Protein AF-A0A7N2N3T7-F1 (afdb_monomer)

Mean predicted aligned error: 12.3 Å

Sequence (178 aa):
MRVAGERYVRFSTQNQIYDDYWMPVHPFGSALLGLSEEETRDVELAHLLLAAAEKVGYQQYERASKLLLRCEWISSARANPAQRVVFHFAEALQERIDKELGRAPMKEFKPYEEIFLGKCTNPSLVRAYEKLPCSQIAVFTGIEAILENVALEPKVLLLDNGIRCGAHWTVLMKALVE

Foldseek 3Di:
DVLLVVLVVVLVVVVVPDPDDDDPQDSCNVSCPPPDPVVVLLSVLVVLLVVLVVCLVVVVLVVSLVSLVVLCVSADCPDDPSSVVSNVSSVVSNVVNCVVVVNDDPPPCPDCCVQVVQPPPPVVVVVCCVPPVVNVVVLVVVLVVVCVVPLPPPDDDDDDPPCRNCPSCVVSVVVSVD

Radius of gyration: 23.73 Å; Cα contacts (8 Å, |Δi|>4): 93; chains: 1; bounding box: 53×29×72 Å

Nearest PDB structures (foldseek):
  5b3h-assembly1_A  TM=8.083E-01  e=1.005E-02  Arabidopsis thaliana
  5b3h-assembly2_D  TM=7.724E-01  e=1.580E-02  Arabidopsis thaliana
  6kpb-assembly1_C-2  TM=6.915E-01  e=1.838E-02  Arabidopsis thaliana

Structure (mmCIF, N/CA/C/O backbone):
data_AF-A0A7N2N3T7-F1
#
_entry.id   AF-A0A7N2N3T7-F1
#
loop_
_atom_site.group_PDB
_atom_site.id
_atom_site.type_symbol
_atom_site.label_atom_id
_atom_site.label_alt_id
_atom_site.label_comp_id
_atom_site.label_asym_id
_atom_site.label_entity_id
_atom_site.label_seq_id
_atom_site.pdbx_PDB_ins_code
_atom_site.Cartn_x
_atom_site.Cartn_y
_atom_site.Cartn_z
_atom_site.occupancy
_atom_site.B_iso_or_equiv
_atom_site.auth_seq_id
_atom_site.auth_comp_id
_atom_site.auth_asym_id
_atom_site.auth_atom_id
_atom_site.pdbx_PDB_model_num
ATOM 1 N N . MET A 1 1 ? -10.277 -2.313 -13.804 1.00 45.56 1 MET A N 1
ATOM 2 C CA . MET A 1 1 ? -9.230 -3.312 -13.476 1.00 45.56 1 MET A CA 1
ATOM 3 C C . MET A 1 1 ? -9.281 -4.574 -14.338 1.00 45.56 1 MET A C 1
ATOM 5 O O . MET A 1 1 ? -8.232 -4.932 -14.848 1.00 45.56 1 MET A O 1
ATOM 9 N N . ARG A 1 2 ? -10.441 -5.211 -14.586 1.00 41.91 2 ARG A N 1
ATOM 10 C CA . ARG A 1 2 ? -10.519 -6.414 -15.454 1.00 41.91 2 ARG A CA 1
ATOM 11 C C . ARG A 1 2 ? -9.938 -6.204 -16.862 1.00 41.91 2 ARG A C 1
ATOM 13 O O . ARG A 1 2 ? -9.102 -6.979 -17.295 1.00 41.91 2 ARG A O 1
ATOM 20 N N . VAL A 1 3 ? -10.300 -5.097 -17.515 1.00 49.06 3 VAL A N 1
ATOM 21 C CA . VAL A 1 3 ? -9.815 -4.741 -18.864 1.00 49.06 3 VAL A CA 1
ATOM 22 C C . VAL A 1 3 ? -8.304 -4.474 -18.890 1.00 49.06 3 VAL A C 1
ATOM 24 O O . VAL A 1 3 ? -7.624 -4.885 -19.824 1.00 49.06 3 VAL A O 1
ATOM 27 N N . ALA A 1 4 ? -7.764 -3.835 -17.849 1.00 50.31 4 ALA A N 1
ATOM 28 C CA . ALA A 1 4 ? -6.324 -3.609 -17.718 1.00 50.31 4 ALA A CA 1
ATOM 29 C C . ALA A 1 4 ? -5.561 -4.932 -17.501 1.00 50.31 4 ALA A C 1
ATOM 31 O O . ALA A 1 4 ? -4.517 -5.142 -18.110 1.00 50.31 4 ALA A O 1
ATOM 32 N N . GLY A 1 5 ? -6.121 -5.852 -16.704 1.00 50.53 5 GLY A N 1
ATOM 33 C CA . GLY A 1 5 ? -5.562 -7.189 -16.482 1.00 50.53 5 GLY A CA 1
ATOM 34 C C . GLY A 1 5 ? -5.600 -8.087 -17.725 1.00 50.53 5 GLY A C 1
ATOM 35 O O . GLY A 1 5 ? -4.596 -8.706 -18.059 1.00 50.53 5 GLY A O 1
ATOM 36 N N . GLU A 1 6 ? -6.716 -8.114 -18.461 1.00 54.81 6 GLU A N 1
ATOM 37 C CA . GLU A 1 6 ? -6.844 -8.875 -19.718 1.00 54.81 6 GLU A CA 1
ATOM 38 C C . GLU A 1 6 ? -5.873 -8.365 -20.800 1.00 54.81 6 GLU A C 1
ATOM 40 O O . GLU A 1 6 ? -5.288 -9.153 -21.546 1.00 54.81 6 GLU A O 1
ATOM 45 N N . ARG A 1 7 ? -5.649 -7.045 -20.866 1.00 58.16 7 ARG A N 1
ATOM 46 C CA . ARG A 1 7 ? -4.716 -6.428 -21.824 1.00 58.16 7 ARG A CA 1
ATOM 47 C C . ARG A 1 7 ? -3.250 -6.677 -21.463 1.00 58.16 7 ARG A C 1
ATOM 49 O O . ARG A 1 7 ? -2.451 -6.898 -22.368 1.00 58.16 7 ARG A O 1
ATOM 56 N N . TYR A 1 8 ? -2.916 -6.735 -20.174 1.00 60.66 8 TYR A N 1
ATOM 57 C CA . TYR A 1 8 ? -1.576 -7.095 -19.702 1.00 60.66 8 TYR A CA 1
ATOM 58 C C . TYR A 1 8 ? -1.171 -8.525 -20.108 1.00 60.66 8 TYR A C 1
ATOM 60 O O . TYR A 1 8 ? -0.084 -8.731 -20.643 1.00 60.66 8 TYR A O 1
ATOM 68 N N . VAL A 1 9 ? -2.071 -9.504 -19.947 1.00 54.44 9 VAL A N 1
ATOM 69 C CA . VAL A 1 9 ? -1.824 -10.911 -20.335 1.00 54.44 9 VAL A CA 1
ATOM 70 C C . VAL A 1 9 ? -1.617 -11.067 -21.847 1.00 54.44 9 VAL A C 1
ATOM 72 O O . VAL A 1 9 ? -0.799 -11.873 -22.292 1.00 54.44 9 VAL A O 1
ATOM 75 N N . ARG A 1 10 ? -2.331 -10.277 -22.658 1.00 54.06 10 ARG A N 1
ATOM 76 C CA . ARG A 1 10 ? -2.164 -10.265 -24.120 1.00 54.06 10 ARG A CA 1
ATOM 77 C C . ARG A 1 10 ? -0.854 -9.598 -24.556 1.00 54.06 10 ARG A C 1
ATOM 79 O O . ARG A 1 10 ? -0.275 -9.980 -25.566 1.00 54.06 10 ARG A O 1
ATOM 86 N N . PHE A 1 11 ? -0.385 -8.609 -23.800 1.00 52.03 11 PHE A N 1
ATOM 87 C CA . PHE A 1 11 ? 0.866 -7.904 -24.071 1.00 52.03 11 PHE A CA 1
ATOM 88 C C . PHE A 1 11 ? 2.099 -8.769 -23.765 1.00 52.03 11 PHE A C 1
ATOM 90 O O . PHE A 1 11 ? 3.012 -8.852 -24.586 1.00 52.03 11 PHE A O 1
ATOM 97 N N . SER A 1 12 ? 2.105 -9.475 -22.629 1.00 52.22 12 SER A N 1
ATOM 98 C CA . SER A 1 12 ? 3.221 -10.352 -22.243 1.00 52.22 12 SER A CA 1
ATOM 99 C C . SER A 1 12 ? 3.436 -11.516 -23.217 1.00 52.22 12 SER A C 1
ATOM 101 O O . SER A 1 12 ? 4.573 -11.900 -23.476 1.00 52.22 12 SER A O 1
ATOM 103 N N . THR A 1 13 ? 2.359 -12.033 -23.813 1.00 50.03 13 THR A N 1
ATOM 104 C CA . THR A 1 13 ? 2.414 -13.096 -24.829 1.00 50.03 13 THR A CA 1
ATOM 105 C C . THR A 1 13 ? 2.878 -12.597 -26.202 1.00 50.03 13 THR A C 1
ATOM 107 O O . THR A 1 13 ? 3.558 -13.333 -26.913 1.00 50.03 13 THR A O 1
ATOM 110 N N . GLN A 1 14 ? 2.585 -11.346 -26.575 1.00 48.84 14 GLN A N 1
ATOM 111 C CA . GLN A 1 14 ? 2.998 -10.773 -27.865 1.00 48.84 14 GLN A CA 1
ATOM 112 C C . GLN A 1 14 ? 4.501 -10.432 -27.905 1.00 48.84 14 GLN A C 1
ATOM 114 O O . GLN A 1 14 ? 5.149 -10.626 -28.935 1.00 48.84 14 GLN A O 1
ATOM 119 N N . ASN A 1 15 ? 5.074 -9.986 -26.780 1.00 49.88 15 ASN A N 1
ATOM 120 C CA . ASN A 1 15 ? 6.500 -9.642 -26.664 1.00 49.88 15 ASN A CA 1
ATOM 121 C C . ASN A 1 15 ? 7.443 -10.858 -26.752 1.00 49.88 15 ASN A C 1
ATOM 123 O O . ASN A 1 15 ? 8.645 -10.686 -26.921 1.00 49.88 15 ASN A O 1
ATOM 127 N N . GLN A 1 16 ? 6.915 -12.081 -26.642 1.00 46.75 16 GLN A N 1
ATOM 128 C CA . GLN A 1 16 ? 7.680 -13.321 -26.819 1.00 46.75 16 GLN A CA 1
ATOM 129 C C . GLN A 1 16 ? 7.792 -13.762 -28.291 1.00 46.75 16 GLN A C 1
ATOM 131 O O . GLN A 1 16 ? 8.570 -14.663 -28.586 1.00 46.75 16 GLN A O 1
ATOM 136 N N . ILE A 1 17 ? 7.014 -13.162 -29.204 1.00 45.69 17 ILE A N 1
ATOM 137 C CA . ILE A 1 17 ? 6.851 -13.642 -30.590 1.00 45.69 17 ILE A CA 1
ATOM 138 C C . ILE A 1 17 ? 7.567 -12.743 -31.617 1.00 45.69 17 ILE A C 1
ATOM 140 O O . ILE A 1 17 ? 7.887 -13.206 -32.709 1.00 45.69 17 ILE A O 1
ATOM 144 N N . TYR A 1 18 ? 7.866 -11.485 -31.286 1.00 45.94 18 TYR A N 1
ATOM 145 C CA . TYR A 1 18 ? 8.459 -10.520 -32.221 1.00 45.94 18 TYR A CA 1
ATOM 146 C C . TYR A 1 18 ? 9.836 -10.041 -31.748 1.00 45.94 18 TYR A C 1
ATOM 148 O O . TYR A 1 18 ? 9.949 -8.983 -31.137 1.00 45.94 18 TYR A O 1
ATOM 156 N N . ASP A 1 19 ? 10.877 -10.816 -32.060 1.00 42.91 19 ASP A N 1
ATOM 157 C CA . ASP A 1 19 ? 12.280 -10.374 -31.951 1.00 42.91 19 ASP A CA 1
ATOM 158 C C . ASP A 1 19 ? 12.823 -9.793 -33.272 1.00 42.91 19 ASP A C 1
ATOM 160 O O . ASP A 1 19 ? 13.969 -9.372 -33.343 1.00 42.91 19 ASP A O 1
ATOM 164 N N . ASP A 1 20 ? 12.031 -9.740 -34.350 1.00 43.03 20 ASP A N 1
ATOM 165 C CA . ASP A 1 20 ? 12.551 -9.247 -35.630 1.00 43.03 20 ASP A CA 1
ATOM 166 C C . ASP A 1 20 ? 11.422 -8.790 -36.567 1.00 43.03 20 ASP A C 1
ATOM 168 O O . ASP A 1 20 ? 10.852 -9.604 -37.285 1.00 43.03 20 ASP A O 1
ATOM 172 N N . TYR A 1 21 ? 11.019 -7.510 -36.516 1.00 37.75 21 TYR A N 1
ATOM 173 C CA . TYR A 1 21 ? 10.595 -6.729 -37.696 1.00 37.75 21 TYR A CA 1
ATOM 174 C C . TYR A 1 21 ? 10.188 -5.291 -37.333 1.00 37.75 21 TYR A C 1
ATOM 176 O O . TYR A 1 21 ? 9.352 -5.043 -36.464 1.00 37.75 21 TYR A O 1
ATOM 184 N N . TRP A 1 22 ? 10.742 -4.333 -38.075 1.00 44.62 22 TRP A N 1
ATOM 185 C CA . TRP A 1 22 ? 10.435 -2.907 -38.009 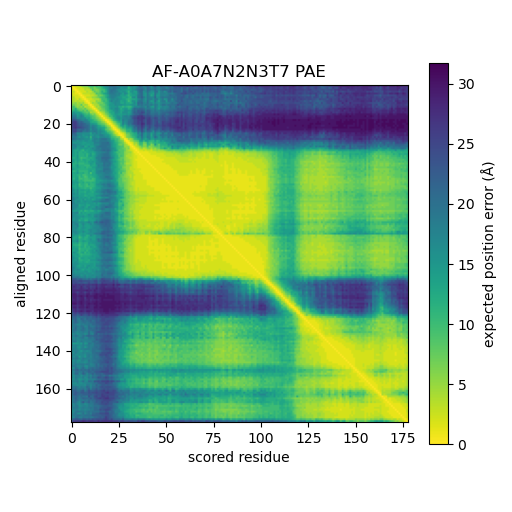1.00 44.62 22 TRP A CA 1
ATOM 186 C C . TRP A 1 22 ? 9.036 -2.604 -38.568 1.00 44.62 22 TRP A C 1
ATOM 188 O O . TRP A 1 22 ? 8.831 -2.591 -39.780 1.00 44.62 22 TRP A O 1
ATOM 198 N N . MET A 1 23 ? 8.081 -2.286 -37.694 1.00 36.53 23 MET A N 1
ATOM 199 C CA . MET A 1 23 ? 6.821 -1.624 -38.053 1.00 36.53 23 MET A CA 1
ATOM 200 C C . MET A 1 23 ? 6.691 -0.355 -37.195 1.00 36.53 23 MET A C 1
ATOM 202 O O . MET A 1 23 ? 6.980 -0.423 -36.001 1.00 36.53 23 MET A O 1
ATOM 206 N N . PRO A 1 24 ? 6.250 0.803 -37.731 1.00 39.97 24 PRO A N 1
ATOM 207 C CA . PRO A 1 24 ? 6.171 2.064 -36.983 1.00 39.97 24 PRO A CA 1
ATOM 208 C C . PRO A 1 24 ? 4.972 2.100 -36.016 1.00 39.97 24 PRO A C 1
ATOM 210 O O . PRO A 1 24 ? 4.430 3.160 -35.710 1.00 39.97 24 PRO A O 1
ATOM 213 N N . VAL A 1 25 ? 4.518 0.938 -35.549 1.00 45.75 25 VAL A N 1
ATOM 214 C CA . VAL A 1 25 ? 3.421 0.824 -34.595 1.00 45.75 25 VAL A CA 1
ATOM 215 C C . VAL A 1 25 ? 4.046 0.893 -33.213 1.00 45.75 25 VAL A C 1
ATOM 217 O O . VAL A 1 25 ? 4.888 0.064 -32.874 1.00 45.75 25 VAL A O 1
ATOM 220 N N . HIS A 1 26 ? 3.666 1.906 -32.429 1.00 49.78 26 HIS A N 1
ATOM 221 C CA . HIS A 1 26 ? 4.082 2.020 -31.032 1.00 49.78 26 HIS A CA 1
ATOM 222 C C . HIS A 1 26 ? 3.887 0.649 -30.353 1.00 49.78 26 HIS A C 1
ATOM 224 O O . HIS A 1 26 ? 2.837 0.042 -30.594 1.00 49.78 26 HIS A O 1
ATOM 230 N N . PRO A 1 27 ? 4.825 0.153 -29.520 1.00 53.41 27 PRO A N 1
ATOM 231 C CA . PRO A 1 27 ? 4.779 -1.205 -28.951 1.00 53.41 27 PRO A CA 1
ATOM 232 C C . PRO A 1 27 ? 3.456 -1.564 -28.247 1.00 53.41 27 PRO A C 1
ATOM 234 O O . PRO A 1 27 ? 3.172 -2.726 -27.984 1.00 53.41 27 PRO A O 1
ATOM 237 N N . PHE A 1 28 ? 2.628 -0.559 -27.957 1.00 52.56 28 PHE A N 1
ATOM 238 C CA . PHE A 1 28 ? 1.383 -0.634 -27.207 1.00 52.56 28 PHE A CA 1
ATOM 239 C C . PHE A 1 28 ? 0.121 -0.322 -28.045 1.00 52.56 28 PHE A C 1
ATOM 241 O O . PHE A 1 28 ? -0.992 -0.354 -27.522 1.00 52.56 28 PHE A O 1
ATOM 248 N N . GLY A 1 29 ? 0.255 -0.024 -29.345 1.00 53.44 29 GLY A N 1
ATOM 249 C CA . GLY A 1 29 ? -0.794 0.602 -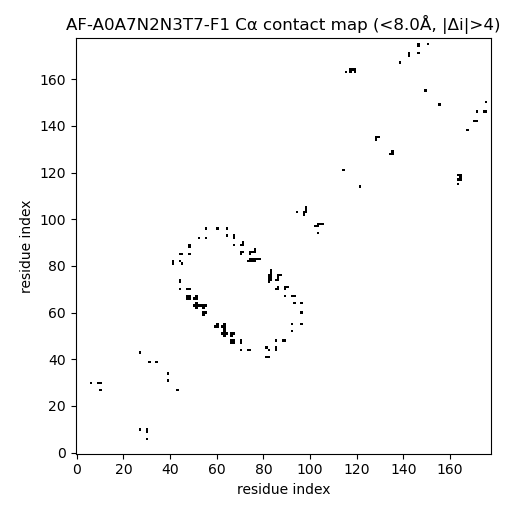30.165 1.00 53.44 29 GLY A CA 1
ATOM 250 C C . GLY A 1 29 ? -2.119 -0.167 -30.272 1.00 53.44 29 GLY A C 1
ATOM 251 O O . GLY A 1 29 ? -3.173 0.452 -30.377 1.00 53.44 29 GLY A O 1
ATOM 252 N N . SER A 1 30 ? -2.107 -1.501 -30.191 1.00 59.94 30 SER A N 1
ATOM 253 C CA . SER A 1 30 ? -3.331 -2.322 -30.232 1.00 59.94 30 SER A CA 1
ATOM 254 C C . SER A 1 30 ? -3.963 -2.548 -28.852 1.00 59.94 30 SER A C 1
ATOM 256 O O . SER A 1 30 ? -5.180 -2.708 -28.748 1.00 59.94 30 SER A O 1
ATOM 258 N N . ALA A 1 31 ? -3.161 -2.531 -27.782 1.00 60.47 31 ALA A N 1
ATOM 259 C CA . ALA A 1 31 ? -3.611 -2.744 -26.406 1.00 60.47 31 ALA A CA 1
ATOM 260 C C . ALA A 1 31 ? -4.237 -1.488 -25.784 1.00 60.47 31 ALA A C 1
ATOM 262 O O . ALA A 1 31 ? -4.962 -1.591 -24.798 1.00 60.47 31 ALA A O 1
ATOM 263 N N . LEU A 1 32 ? -3.992 -0.310 -26.357 1.00 65.06 32 LEU A N 1
ATOM 264 C CA . LEU A 1 32 ? -4.469 0.976 -25.838 1.00 65.06 32 LEU A CA 1
ATOM 265 C C . LEU A 1 32 ? -5.718 1.500 -26.563 1.00 65.06 32 LEU A C 1
ATOM 267 O O . LEU A 1 32 ? -6.274 2.524 -26.179 1.00 65.06 32 LEU A O 1
ATOM 271 N N . LEU A 1 33 ? -6.227 0.770 -27.563 1.00 68.88 33 LEU A N 1
ATOM 272 C CA . LEU A 1 33 ? -7.440 1.151 -28.290 1.00 68.88 33 LEU A CA 1
ATOM 273 C C . LEU A 1 33 ? -8.636 1.313 -27.332 1.00 68.88 33 LEU A C 1
ATOM 275 O O . LEU A 1 33 ? -8.935 0.426 -26.522 1.00 68.88 33 LEU A O 1
ATOM 279 N N . GLY A 1 34 ? -9.318 2.457 -27.434 1.00 76.00 34 GLY A N 1
ATOM 280 C CA . GLY A 1 34 ? -10.482 2.817 -26.617 1.00 76.00 34 GLY A CA 1
ATOM 281 C C . GLY A 1 34 ? -10.163 3.497 -25.282 1.00 76.00 34 GLY A C 1
ATOM 282 O O . GLY A 1 34 ? -11.095 3.778 -24.536 1.00 76.00 34 GLY A O 1
ATOM 283 N N . LEU A 1 35 ? -8.888 3.752 -24.981 1.00 82.00 35 LEU A N 1
ATOM 284 C CA . LEU A 1 35 ? -8.487 4.613 -23.871 1.00 82.00 35 LEU A CA 1
ATOM 285 C C . LEU A 1 35 ? -8.436 6.074 -24.326 1.00 82.00 35 LEU A C 1
ATOM 287 O O . LEU A 1 35 ? -8.133 6.368 -25.484 1.00 82.00 35 LEU A O 1
ATOM 291 N N . SER A 1 36 ? -8.695 6.991 -23.399 1.00 88.94 36 SER A N 1
ATOM 292 C CA . SER A 1 36 ? -8.342 8.398 -23.571 1.00 88.94 36 SER A CA 1
ATOM 293 C C . SER A 1 36 ? -6.820 8.578 -23.655 1.00 88.94 36 SER A C 1
ATOM 295 O O . SER A 1 36 ? -6.036 7.690 -23.308 1.00 88.94 36 SER A O 1
ATOM 297 N N . GLU A 1 37 ? -6.378 9.750 -24.108 1.00 85.94 37 GLU A N 1
ATOM 298 C CA . GLU A 1 37 ? -4.952 10.091 -24.155 1.00 85.94 37 GLU A CA 1
ATOM 299 C C . GLU A 1 37 ? -4.316 10.104 -22.753 1.00 85.94 37 GLU A C 1
ATOM 301 O O . GLU A 1 37 ? -3.171 9.692 -22.575 1.00 85.94 37 GLU A O 1
ATOM 306 N N . GLU A 1 38 ? -5.054 10.547 -21.732 1.00 87.56 38 GLU A N 1
ATOM 307 C CA . GLU A 1 38 ? -4.595 10.490 -20.342 1.00 87.56 38 GLU A CA 1
ATOM 308 C C . GLU A 1 38 ? -4.439 9.045 -19.861 1.00 87.56 38 GLU A C 1
ATOM 310 O O . GLU A 1 38 ? -3.360 8.672 -19.412 1.00 87.56 38 GLU A O 1
ATOM 315 N N . GLU A 1 39 ? -5.459 8.206 -20.047 1.00 85.81 39 GLU A N 1
ATOM 316 C CA . GLU A 1 39 ? -5.397 6.792 -19.657 1.00 85.81 39 GLU A CA 1
ATOM 317 C C . GLU A 1 39 ? -4.301 6.031 -20.412 1.00 85.81 39 GLU A C 1
ATOM 319 O O . GLU A 1 39 ? -3.646 5.157 -19.851 1.00 85.81 39 GLU A O 1
ATOM 324 N N . THR A 1 40 ? -4.072 6.374 -21.680 1.00 85.44 40 THR A N 1
ATOM 325 C CA . THR A 1 40 ? -2.971 5.831 -22.481 1.00 85.44 40 THR A CA 1
ATOM 326 C C . THR A 1 40 ? -1.623 6.157 -21.839 1.00 85.44 40 THR A C 1
ATOM 328 O O . THR A 1 40 ? -0.831 5.245 -21.593 1.00 85.44 40 THR A O 1
ATOM 331 N N . ARG A 1 41 ? -1.383 7.428 -21.491 1.00 87.38 41 ARG A N 1
ATOM 332 C CA . ARG A 1 41 ? -0.148 7.861 -20.816 1.00 87.38 41 ARG A CA 1
ATOM 333 C C . ARG A 1 41 ? 0.023 7.203 -19.448 1.00 87.38 41 ARG A C 1
ATOM 335 O O . ARG A 1 41 ? 1.130 6.790 -19.106 1.00 87.38 41 ARG A O 1
ATOM 342 N N . ASP A 1 42 ? -1.057 7.060 -18.686 1.00 88.94 42 ASP A N 1
ATOM 343 C CA . ASP A 1 42 ? -1.039 6.393 -17.383 1.00 88.94 42 ASP A CA 1
ATOM 344 C C . ASP A 1 42 ? -0.670 4.906 -17.510 1.00 88.94 42 ASP A C 1
ATOM 346 O O . ASP A 1 42 ? 0.133 4.386 -16.730 1.00 88.94 42 ASP A O 1
ATOM 350 N N . VAL A 1 43 ? -1.213 4.216 -18.518 1.00 87.56 43 VAL A N 1
ATOM 351 C CA . VAL A 1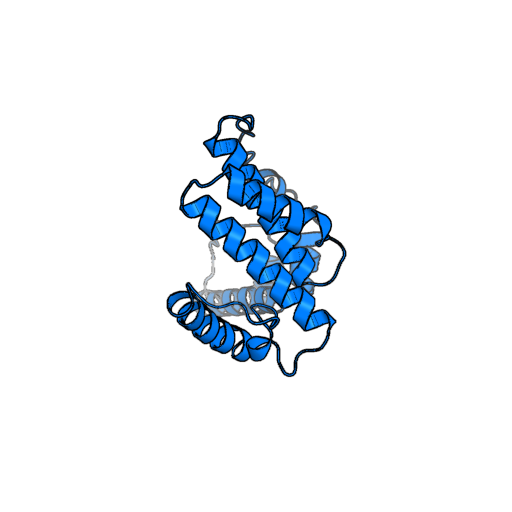 43 ? -0.881 2.814 -18.796 1.00 87.56 43 VAL A CA 1
ATOM 352 C C . VAL A 1 43 ? 0.572 2.674 -19.248 1.00 87.56 43 VAL A C 1
ATOM 354 O O . VAL A 1 43 ? 1.265 1.773 -18.777 1.00 87.56 43 VAL A O 1
ATOM 357 N N . GLU A 1 44 ? 1.064 3.543 -20.128 1.00 87.69 44 GLU A N 1
ATOM 358 C CA . GLU A 1 44 ? 2.469 3.540 -20.560 1.00 87.69 44 GLU A CA 1
ATOM 359 C C . GLU A 1 44 ? 3.428 3.769 -19.387 1.00 87.69 44 GLU A C 1
ATOM 361 O O . GLU A 1 44 ? 4.437 3.072 -19.255 1.00 87.69 44 GLU A O 1
ATOM 366 N N . LEU A 1 45 ? 3.084 4.692 -18.488 1.00 90.88 45 LEU A N 1
ATOM 367 C CA . LEU A 1 45 ? 3.857 4.971 -17.285 1.00 90.88 45 LEU A CA 1
ATOM 368 C C . LEU A 1 45 ? 3.887 3.768 -16.324 1.00 90.88 45 LEU A C 1
ATOM 370 O O . LEU A 1 45 ? 4.942 3.441 -15.776 1.00 90.88 45 LEU A O 1
ATOM 374 N N . ALA A 1 46 ? 2.767 3.058 -16.161 1.00 92.19 46 ALA A N 1
ATOM 375 C CA . ALA A 1 46 ? 2.716 1.827 -15.372 1.00 92.19 46 ALA A CA 1
ATOM 376 C C . ALA A 1 46 ? 3.579 0.703 -15.979 1.00 92.19 46 ALA A C 1
ATOM 378 O O . ALA A 1 46 ? 4.274 -0.005 -15.247 1.00 92.19 46 ALA A O 1
ATOM 379 N N . HIS A 1 47 ? 3.592 0.559 -17.309 1.00 88.25 47 HIS A N 1
ATOM 380 C CA . HIS A 1 47 ? 4.467 -0.402 -17.991 1.00 88.25 47 HIS A CA 1
ATOM 381 C C . HIS A 1 47 ? 5.946 -0.052 -17.825 1.00 88.25 47 HIS A C 1
ATOM 383 O O . HIS A 1 47 ? 6.769 -0.948 -17.635 1.00 88.25 47 HIS A O 1
ATOM 389 N N . LEU A 1 48 ? 6.293 1.236 -17.865 1.00 92.69 48 LEU A N 1
ATOM 390 C CA . LEU A 1 48 ? 7.661 1.692 -17.642 1.00 92.69 48 LEU A CA 1
ATOM 391 C C . LEU A 1 48 ? 8.157 1.316 -16.236 1.00 92.69 48 LEU A C 1
ATOM 393 O O . LEU A 1 48 ? 9.261 0.783 -16.101 1.00 92.69 48 LEU A O 1
ATOM 397 N N . LEU A 1 49 ? 7.324 1.530 -15.211 1.00 97.19 49 LEU A N 1
ATOM 398 C CA . LEU A 1 49 ? 7.620 1.118 -13.837 1.00 97.19 49 LEU A CA 1
ATOM 399 C C . LEU A 1 49 ? 7.786 -0.403 -13.727 1.00 97.19 49 LEU A C 1
ATOM 401 O O . LEU A 1 49 ? 8.726 -0.876 -13.089 1.00 97.19 49 LEU A O 1
ATOM 405 N N . LEU A 1 50 ? 6.892 -1.172 -14.349 1.00 96.38 50 LEU A N 1
ATOM 406 C CA . LEU A 1 50 ? 6.970 -2.630 -14.336 1.00 96.38 50 LEU A CA 1
ATOM 407 C C . LEU A 1 50 ? 8.268 -3.129 -14.983 1.00 96.38 50 LEU A C 1
ATOM 409 O O . LEU A 1 50 ? 8.968 -3.946 -14.389 1.00 96.38 50 LEU A O 1
ATOM 413 N N . ALA A 1 51 ? 8.626 -2.601 -16.155 1.00 93.88 51 ALA A N 1
ATOM 414 C CA . ALA A 1 51 ? 9.878 -2.942 -16.818 1.00 93.88 51 ALA A CA 1
ATOM 415 C C . ALA A 1 51 ? 11.083 -2.605 -15.927 1.00 93.88 51 ALA A C 1
ATOM 417 O O . ALA A 1 51 ? 12.026 -3.390 -15.840 1.00 93.88 51 ALA A O 1
ATOM 418 N N . ALA A 1 52 ? 11.054 -1.472 -15.216 1.00 97.31 52 ALA A N 1
ATOM 419 C CA . ALA A 1 52 ? 12.088 -1.140 -14.241 1.00 97.31 52 ALA A CA 1
ATOM 420 C C . ALA A 1 52 ? 12.160 -2.183 -13.113 1.00 97.31 52 ALA A C 1
ATOM 422 O O . ALA A 1 52 ? 13.248 -2.674 -12.807 1.00 97.31 52 ALA A O 1
ATOM 423 N N . ALA A 1 53 ? 11.016 -2.576 -12.543 1.00 98.00 53 ALA A N 1
ATOM 424 C CA . ALA A 1 53 ? 10.933 -3.583 -11.487 1.00 98.00 53 ALA A CA 1
ATOM 425 C C . ALA A 1 53 ? 11.467 -4.956 -11.934 1.00 98.00 53 ALA A C 1
ATOM 427 O O . ALA A 1 53 ? 12.203 -5.598 -11.184 1.00 98.00 53 ALA A O 1
ATOM 428 N N . GLU A 1 54 ? 11.176 -5.385 -13.165 1.00 97.19 54 GLU A N 1
ATOM 429 C CA . GLU A 1 54 ? 11.747 -6.605 -13.753 1.00 97.19 54 GLU A CA 1
ATOM 430 C C . GLU A 1 54 ? 13.277 -6.525 -13.826 1.00 97.19 54 GLU A C 1
ATOM 432 O O . GLU A 1 54 ? 13.974 -7.461 -13.434 1.00 97.19 54 GLU A O 1
ATOM 437 N N . LYS A 1 55 ? 13.832 -5.386 -14.266 1.00 98.00 55 LYS A N 1
ATOM 438 C CA . LYS A 1 55 ? 15.290 -5.181 -14.308 1.00 98.00 55 LYS A CA 1
ATOM 439 C C . LYS A 1 55 ? 15.915 -5.190 -12.916 1.00 98.00 55 LYS A C 1
ATOM 441 O O . LYS A 1 55 ? 16.993 -5.761 -12.772 1.00 98.00 55 LYS A O 1
ATOM 446 N N . VAL A 1 56 ? 15.246 -4.635 -11.900 1.00 97.31 56 VAL A N 1
ATOM 447 C CA . VAL A 1 56 ? 15.670 -4.773 -10.494 1.00 97.31 56 VAL A CA 1
ATOM 448 C C . VAL A 1 56 ? 15.680 -6.245 -10.077 1.00 97.31 56 VAL A C 1
ATOM 450 O O . VAL A 1 56 ? 16.661 -6.700 -9.496 1.00 97.31 56 VAL A O 1
ATOM 453 N N . GLY A 1 57 ? 14.632 -7.007 -10.411 1.00 96.00 57 GLY A N 1
ATOM 454 C CA . GLY A 1 57 ? 14.540 -8.441 -10.114 1.00 96.00 57 GLY A CA 1
ATOM 455 C C . GLY A 1 57 ? 15.668 -9.267 -10.740 1.00 96.00 57 GLY A C 1
ATOM 456 O O . GLY A 1 57 ? 16.195 -10.173 -10.100 1.00 96.00 57 GLY A O 1
ATOM 457 N N . TYR A 1 58 ? 16.098 -8.904 -11.949 1.00 97.50 58 TYR A N 1
ATOM 458 C CA . TYR A 1 58 ? 17.242 -9.514 -12.636 1.00 97.50 58 TYR A CA 1
ATOM 459 C C . TYR A 1 58 ? 18.601 -8.886 -12.290 1.00 97.50 58 TYR A C 1
ATOM 461 O O . TYR A 1 58 ? 19.582 -9.163 -12.977 1.00 97.50 58 TYR A O 1
ATOM 469 N N . GLN A 1 59 ? 18.672 -8.015 -11.278 1.00 96.94 59 GLN A N 1
ATOM 470 C CA . GLN A 1 59 ? 19.889 -7.297 -10.871 1.00 96.94 59 GLN A CA 1
ATOM 471 C C . GLN A 1 59 ? 20.543 -6.468 -11.998 1.00 96.94 59 GLN A C 1
ATOM 473 O O . GLN A 1 59 ? 21.720 -6.114 -11.944 1.00 96.94 59 GLN A O 1
ATOM 478 N N . GLN A 1 60 ? 19.780 -6.099 -13.031 1.00 97.50 60 GLN A N 1
ATOM 479 C CA . GLN A 1 60 ? 20.220 -5.224 -14.122 1.00 97.50 60 GLN A CA 1
ATOM 480 C C . GLN A 1 60 ? 20.103 -3.753 -13.692 1.00 97.50 60 GLN A C 1
ATOM 482 O O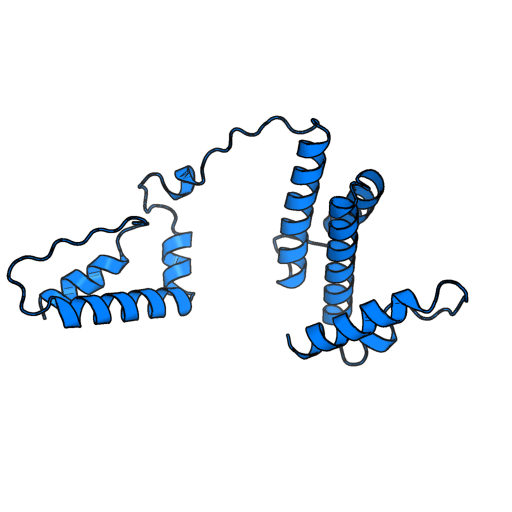 . GLN A 1 60 ? 19.376 -2.970 -14.306 1.00 97.50 60 GLN A O 1
ATOM 487 N N . TYR A 1 61 ? 20.800 -3.378 -12.617 1.00 96.75 61 TYR A N 1
ATOM 488 C CA . TYR A 1 61 ? 20.588 -2.116 -11.901 1.00 96.75 61 TYR A CA 1
ATOM 489 C C . TYR A 1 61 ? 20.817 -0.864 -12.748 1.00 96.75 61 TYR A C 1
ATOM 491 O O . TYR A 1 61 ? 20.029 0.070 -12.672 1.00 96.75 61 TYR A O 1
ATOM 499 N N . GLU A 1 62 ? 21.821 -0.854 -13.625 1.00 96.00 62 GLU A N 1
ATOM 500 C CA . GLU A 1 62 ? 22.052 0.290 -14.517 1.00 96.00 62 GLU A CA 1
ATOM 501 C C . GLU A 1 62 ? 20.861 0.525 -15.464 1.00 96.00 62 GLU A C 1
ATOM 503 O O . GLU A 1 62 ? 20.430 1.658 -15.684 1.00 96.00 62 GLU A O 1
ATOM 508 N N . ARG A 1 63 ? 20.288 -0.558 -16.008 1.00 96.19 63 ARG A N 1
ATOM 509 C CA . ARG A 1 63 ? 19.100 -0.490 -16.869 1.00 96.19 63 ARG A CA 1
ATOM 510 C C . ARG A 1 63 ? 17.863 -0.094 -16.072 1.00 96.19 63 ARG A C 1
ATOM 512 O O . ARG A 1 63 ? 17.080 0.717 -16.557 1.00 96.19 63 ARG A O 1
ATOM 519 N N . ALA A 1 64 ? 17.709 -0.638 -14.866 1.00 97.56 64 ALA A N 1
ATOM 520 C CA . ALA A 1 64 ? 16.623 -0.283 -13.965 1.00 97.56 64 ALA A CA 1
ATOM 521 C C . ALA A 1 64 ? 16.648 1.215 -13.633 1.00 97.56 64 ALA A C 1
ATOM 523 O O . ALA A 1 64 ? 15.662 1.896 -13.888 1.00 97.56 64 ALA A O 1
ATOM 524 N N . SER A 1 65 ? 17.783 1.757 -13.180 1.00 96.44 65 SER A N 1
ATOM 525 C CA . SER A 1 65 ? 17.909 3.177 -12.828 1.00 96.44 65 SER A CA 1
ATOM 526 C C . SER A 1 65 ? 17.611 4.114 -14.002 1.00 96.44 65 SER A C 1
ATOM 528 O O . SER A 1 65 ? 16.972 5.142 -13.804 1.00 96.44 65 SER A O 1
ATOM 530 N N . LYS A 1 66 ? 17.976 3.756 -15.243 1.00 97.00 66 LYS A N 1
ATOM 531 C CA . LYS A 1 66 ? 17.596 4.544 -16.436 1.00 97.00 66 LYS A CA 1
ATOM 532 C C . LYS A 1 66 ? 16.077 4.594 -16.647 1.00 97.00 66 LYS A C 1
ATOM 534 O O . LYS A 1 66 ? 15.542 5.639 -17.012 1.00 97.00 66 LYS A O 1
ATOM 539 N N . LEU A 1 67 ? 15.380 3.479 -16.425 1.00 95.69 67 LEU A N 1
ATOM 540 C CA . LEU A 1 67 ? 13.918 3.414 -16.529 1.00 95.69 67 LEU A CA 1
ATOM 541 C C . LEU A 1 67 ? 13.233 4.152 -15.368 1.00 95.69 67 LEU A C 1
ATOM 543 O O . LEU A 1 67 ? 12.243 4.848 -15.592 1.00 95.69 67 LEU A O 1
ATOM 547 N N . LEU A 1 68 ? 13.781 4.050 -14.153 1.00 97.25 68 LEU A N 1
ATOM 548 C CA . LEU A 1 68 ? 13.287 4.758 -12.969 1.00 97.25 68 LEU A CA 1
ATOM 549 C C . LEU A 1 68 ? 13.441 6.275 -13.100 1.00 97.25 68 LEU A C 1
ATOM 551 O O . LEU A 1 68 ? 12.485 6.989 -12.823 1.00 97.25 68 LEU A O 1
ATOM 555 N N . LEU A 1 69 ? 14.569 6.764 -13.625 1.00 95.06 69 LEU A N 1
ATOM 556 C CA . LEU A 1 69 ? 14.765 8.192 -13.907 1.00 95.06 69 LEU A CA 1
ATOM 557 C C . LEU A 1 69 ? 13.692 8.731 -14.865 1.00 95.06 69 LEU A C 1
ATOM 559 O O . LEU A 1 69 ? 13.165 9.828 -14.693 1.00 95.06 69 LEU A O 1
ATOM 563 N N . ARG A 1 70 ? 13.308 7.930 -15.864 1.00 93.12 70 ARG A N 1
ATOM 564 C CA . ARG A 1 70 ? 12.213 8.288 -16.768 1.00 93.12 70 ARG A CA 1
ATOM 565 C C . ARG A 1 70 ? 10.853 8.279 -16.058 1.00 93.12 70 ARG A C 1
ATOM 567 O O . ARG A 1 70 ? 10.021 9.124 -16.371 1.00 93.12 70 ARG A O 1
ATOM 574 N N . CYS A 1 71 ? 10.622 7.372 -15.106 1.00 94.31 71 CYS A N 1
ATOM 575 C CA . CYS A 1 71 ? 9.420 7.403 -14.264 1.00 94.31 71 CYS A CA 1
ATOM 576 C C . CYS A 1 71 ? 9.375 8.678 -13.413 1.00 94.31 71 CYS A C 1
ATOM 578 O O . CYS A 1 71 ? 8.332 9.323 -13.341 1.00 94.31 71 CYS A O 1
ATOM 580 N N . GLU A 1 72 ? 10.498 9.065 -12.810 1.00 92.50 72 GLU A N 1
ATOM 581 C CA . GLU A 1 72 ? 10.626 10.265 -11.978 1.00 92.50 72 GLU A CA 1
ATOM 582 C C . GLU A 1 72 ? 10.292 11.543 -12.759 1.00 92.50 72 GLU A C 1
ATOM 584 O O . GLU A 1 72 ? 9.536 12.377 -12.276 1.00 92.50 72 GLU A O 1
ATOM 589 N N . TRP A 1 73 ? 10.768 11.672 -14.002 1.00 92.25 73 TRP A N 1
ATOM 590 C CA . TRP A 1 73 ? 10.469 12.842 -14.839 1.00 92.25 73 TRP A CA 1
ATOM 591 C C . TRP A 1 73 ? 9.002 12.971 -15.257 1.00 92.25 73 TRP A C 1
ATOM 593 O O . TRP A 1 73 ? 8.543 14.078 -15.529 1.00 92.25 73 TRP A O 1
ATOM 603 N N . ILE A 1 74 ? 8.279 11.855 -15.364 1.00 90.94 74 ILE A N 1
ATOM 604 C CA . ILE A 1 74 ? 6.906 11.833 -15.893 1.00 90.94 74 ILE A CA 1
ATOM 605 C C . ILE A 1 74 ? 5.866 11.820 -14.761 1.00 90.94 74 ILE A C 1
ATOM 607 O O . ILE A 1 74 ? 4.733 12.257 -14.956 1.00 90.94 74 ILE A O 1
ATOM 611 N N . SER A 1 75 ? 6.229 11.318 -13.581 1.00 93.31 75 SER A N 1
ATOM 612 C CA . SER A 1 75 ? 5.314 11.125 -12.456 1.00 93.31 75 SER A CA 1
ATOM 613 C C . SER A 1 75 ? 5.419 12.229 -11.400 1.00 93.31 75 SER A C 1
ATOM 615 O O . SER A 1 75 ? 6.407 12.951 -11.303 1.00 93.31 75 SER A O 1
ATOM 617 N N . SER A 1 76 ? 4.371 12.385 -10.587 1.00 93.25 76 SER A N 1
ATOM 618 C CA . SER A 1 76 ? 4.348 13.367 -9.501 1.00 93.25 76 SER A CA 1
ATOM 619 C C . SER A 1 76 ? 3.454 12.920 -8.348 1.00 93.25 76 SER A C 1
ATOM 621 O O . SER A 1 76 ? 2.335 12.448 -8.555 1.00 93.25 76 SER A O 1
ATOM 623 N N . ALA A 1 77 ? 3.896 13.175 -7.113 1.00 90.19 77 ALA A N 1
ATOM 624 C CA . ALA A 1 77 ? 3.133 12.915 -5.889 1.00 90.19 77 ALA A CA 1
ATOM 625 C C . ALA A 1 77 ? 1.816 13.713 -5.771 1.00 90.19 77 ALA A C 1
ATOM 627 O O . ALA A 1 77 ? 0.970 13.390 -4.934 1.00 90.19 77 ALA A O 1
ATOM 628 N N . ARG A 1 78 ? 1.633 14.769 -6.578 1.00 90.19 78 ARG A N 1
ATOM 629 C CA . ARG A 1 78 ? 0.445 15.646 -6.547 1.00 90.19 78 ARG A CA 1
ATOM 630 C C . ARG A 1 78 ? -0.472 15.496 -7.761 1.00 90.19 78 ARG A C 1
ATOM 632 O O . ARG A 1 78 ? -1.468 16.207 -7.841 1.00 90.19 78 ARG A O 1
ATOM 639 N N . ALA A 1 79 ? -0.133 14.610 -8.691 1.00 92.06 79 ALA A N 1
ATOM 640 C CA . ALA A 1 79 ? -0.893 14.427 -9.916 1.00 92.06 79 ALA A CA 1
ATOM 641 C C . ALA A 1 79 ? -1.989 13.357 -9.766 1.00 92.06 79 ALA A C 1
ATOM 643 O O . ALA A 1 79 ? -2.452 13.070 -8.656 1.00 92.06 79 ALA A O 1
ATOM 644 N N . ASN A 1 80 ? -2.438 12.794 -10.890 1.00 93.94 80 ASN A N 1
ATOM 645 C CA . ASN A 1 80 ? -3.486 11.782 -10.907 1.00 93.94 80 ASN A CA 1
ATOM 646 C C . ASN A 1 80 ? -3.063 10.508 -10.127 1.00 93.94 80 ASN A C 1
ATOM 648 O O . ASN A 1 80 ? -1.880 10.306 -9.821 1.00 93.94 80 ASN A O 1
ATOM 652 N N . PRO A 1 81 ? -4.015 9.634 -9.752 1.00 94.25 81 PRO A N 1
ATOM 653 C CA . PRO A 1 81 ? -3.709 8.442 -8.964 1.00 94.25 81 PRO A CA 1
ATOM 654 C C . PRO A 1 81 ? -2.653 7.513 -9.582 1.00 94.25 81 PRO A C 1
ATOM 656 O O . PRO A 1 81 ? -1.840 6.971 -8.836 1.00 94.25 81 PRO A O 1
ATOM 659 N N . ALA A 1 82 ? -2.630 7.344 -10.908 1.00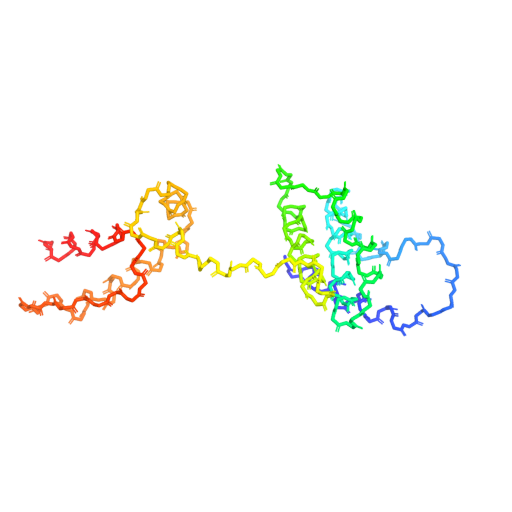 92.25 82 ALA A N 1
ATOM 660 C CA . ALA A 1 82 ? -1.665 6.475 -11.581 1.00 92.25 82 ALA A CA 1
ATOM 661 C C . ALA A 1 82 ? -0.236 7.023 -11.454 1.00 92.25 82 ALA A C 1
ATOM 663 O O . ALA A 1 82 ? 0.675 6.303 -11.036 1.00 92.25 82 ALA A O 1
ATOM 664 N N . GLN A 1 83 ? -0.053 8.320 -11.706 1.00 95.06 83 GLN A N 1
ATOM 665 C CA . GLN A 1 83 ? 1.234 8.990 -11.540 1.00 95.06 83 GLN A CA 1
ATOM 666 C C . GLN A 1 83 ? 1.717 8.957 -10.088 1.00 95.06 83 GLN A C 1
ATOM 668 O O . GLN A 1 83 ? 2.896 8.726 -9.846 1.00 95.06 83 GLN A O 1
ATOM 673 N N . ARG A 1 84 ? 0.821 9.119 -9.108 1.00 96.25 84 ARG A N 1
ATOM 674 C CA . ARG A 1 84 ? 1.176 9.036 -7.679 1.00 96.25 84 ARG A CA 1
ATOM 675 C C . ARG A 1 84 ? 1.702 7.661 -7.281 1.00 96.25 84 ARG A C 1
ATOM 677 O O . ARG A 1 84 ? 2.652 7.573 -6.508 1.00 96.25 84 ARG A O 1
ATOM 684 N N . VAL A 1 85 ? 1.084 6.598 -7.797 1.00 95.88 85 VAL A N 1
ATOM 685 C CA . VAL A 1 85 ? 1.572 5.228 -7.597 1.00 95.88 85 VAL A CA 1
ATOM 686 C C . VAL A 1 85 ? 2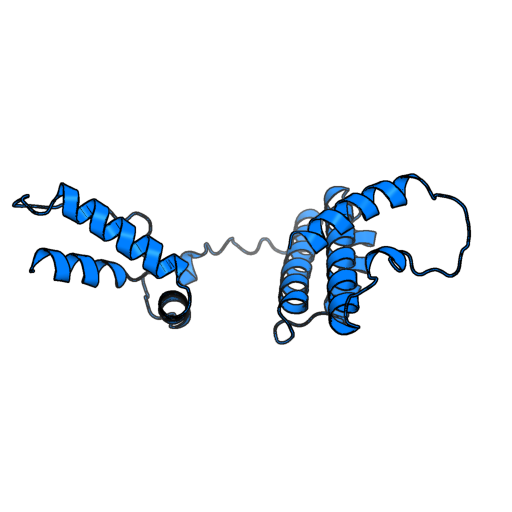.958 5.090 -8.214 1.00 95.88 85 VAL A C 1
ATOM 688 O O . VAL A 1 85 ? 3.885 4.675 -7.525 1.00 95.88 85 VAL A O 1
ATOM 691 N N . VAL A 1 86 ? 3.132 5.495 -9.474 1.00 96.56 86 VAL A N 1
ATOM 692 C CA . VAL A 1 86 ? 4.426 5.352 -10.152 1.00 96.56 86 VAL A CA 1
ATOM 693 C C . VAL A 1 86 ? 5.533 6.127 -9.450 1.00 96.56 86 VAL A C 1
ATOM 695 O O . VAL A 1 86 ? 6.607 5.570 -9.252 1.00 96.56 86 VAL A O 1
ATOM 698 N N . PHE A 1 87 ? 5.249 7.351 -9.011 1.00 96.56 87 PHE A N 1
ATOM 699 C CA . PHE A 1 87 ? 6.187 8.190 -8.275 1.00 96.56 87 PHE A CA 1
ATOM 700 C C . PHE A 1 87 ? 6.749 7.462 -7.044 1.00 96.56 87 PHE A C 1
ATOM 702 O O . PHE A 1 87 ? 7.952 7.225 -6.955 1.00 96.56 87 PHE A O 1
ATOM 709 N N . HIS A 1 88 ? 5.879 7.012 -6.135 1.00 96.50 88 HIS A N 1
ATOM 710 C CA . HIS A 1 88 ? 6.323 6.381 -4.889 1.00 96.50 88 HIS A CA 1
ATOM 711 C C . HIS A 1 88 ? 6.985 5.015 -5.099 1.00 96.50 88 HIS A C 1
ATOM 713 O O . HIS A 1 88 ? 7.929 4.666 -4.391 1.00 96.50 88 HIS A O 1
ATOM 719 N N . PHE A 1 89 ? 6.517 4.225 -6.069 1.00 97.38 89 PHE A N 1
ATOM 720 C CA . PHE A 1 89 ? 7.162 2.948 -6.374 1.00 97.38 89 PHE A CA 1
ATOM 721 C C . PHE A 1 89 ? 8.516 3.132 -7.064 1.00 97.38 89 PHE A C 1
ATOM 723 O O . PHE A 1 89 ? 9.415 2.324 -6.832 1.00 97.38 89 PHE A O 1
ATOM 730 N N . ALA A 1 90 ? 8.691 4.179 -7.874 1.00 97.25 90 ALA A N 1
ATOM 731 C CA . ALA A 1 90 ? 9.979 4.484 -8.479 1.00 97.25 90 ALA A CA 1
ATOM 732 C C . ALA A 1 90 ? 11.018 4.865 -7.413 1.00 97.25 90 ALA A C 1
ATOM 734 O O . ALA A 1 90 ? 12.121 4.317 -7.432 1.00 97.25 90 ALA A O 1
ATOM 735 N N . GLU A 1 91 ? 10.639 5.705 -6.440 1.00 95.00 91 GLU A N 1
ATOM 736 C CA . GLU A 1 91 ? 11.479 6.030 -5.277 1.00 95.00 91 GLU A CA 1
ATOM 737 C C . GLU A 1 91 ? 11.871 4.763 -4.503 1.00 95.00 91 GLU A C 1
ATOM 739 O O . GLU A 1 91 ? 13.053 4.511 -4.277 1.00 95.00 91 GLU A O 1
ATOM 744 N N . ALA A 1 92 ? 10.898 3.911 -4.162 1.00 96.06 92 ALA A N 1
ATOM 745 C CA . ALA A 1 92 ? 11.149 2.689 -3.397 1.00 96.06 92 ALA A CA 1
ATOM 746 C C . ALA A 1 92 ? 12.058 1.687 -4.136 1.00 96.06 92 ALA A C 1
ATOM 748 O O . ALA A 1 92 ? 12.892 1.016 -3.522 1.00 96.06 92 ALA A O 1
ATOM 749 N N . LEU A 1 93 ? 11.914 1.567 -5.461 1.00 97.56 93 LEU A N 1
ATOM 750 C CA . LEU A 1 93 ? 12.785 0.718 -6.274 1.00 97.56 93 LEU A CA 1
ATOM 751 C C . LEU A 1 93 ? 14.203 1.285 -6.357 1.00 97.56 93 LEU A C 1
ATOM 753 O O . LEU A 1 93 ? 15.154 0.508 -6.285 1.00 97.56 93 LEU A O 1
ATOM 757 N N . GLN A 1 94 ? 14.356 2.605 -6.467 1.00 96.06 94 GLN A N 1
ATOM 758 C CA . GLN A 1 94 ? 15.669 3.246 -6.471 1.00 96.06 94 GLN A CA 1
ATOM 759 C C . GLN A 1 94 ? 16.362 3.081 -5.110 1.00 96.06 94 GLN A C 1
ATOM 761 O O . GLN A 1 94 ? 17.509 2.643 -5.071 1.00 96.06 94 GLN A O 1
ATOM 766 N N . GLU A 1 95 ? 15.644 3.276 -3.996 1.00 93.94 95 GLU A N 1
ATOM 767 C CA . GLU A 1 95 ? 16.165 2.997 -2.649 1.00 93.94 95 GLU A CA 1
ATOM 768 C C . GLU A 1 95 ? 16.615 1.535 -2.496 1.00 93.94 95 GLU A C 1
ATOM 770 O O . GLU A 1 95 ? 17.662 1.258 -1.904 1.00 93.94 95 GLU A O 1
ATOM 775 N N . ARG A 1 96 ? 15.859 0.582 -3.059 1.00 94.69 96 ARG A N 1
ATOM 776 C CA . ARG A 1 96 ? 16.257 -0.830 -3.077 1.00 94.69 96 ARG A CA 1
ATOM 777 C C . ARG A 1 96 ? 17.557 -1.039 -3.855 1.00 94.69 96 ARG A C 1
ATOM 779 O O . ARG A 1 96 ? 18.432 -1.734 -3.349 1.00 94.69 96 ARG A O 1
ATOM 786 N N . ILE A 1 97 ? 17.700 -0.454 -5.046 1.00 95.38 97 ILE A N 1
ATOM 787 C CA . ILE A 1 97 ? 18.939 -0.539 -5.842 1.00 95.38 97 ILE A CA 1
ATOM 788 C C . ILE A 1 97 ? 20.121 0.027 -5.052 1.00 95.38 97 ILE A C 1
ATOM 790 O O . ILE A 1 97 ? 21.172 -0.607 -4.968 1.00 95.38 97 ILE A O 1
ATOM 794 N N . ASP A 1 98 ? 19.953 1.203 -4.451 1.00 93.25 98 ASP A N 1
ATOM 795 C CA . ASP A 1 98 ? 21.025 1.864 -3.712 1.00 93.25 98 ASP A CA 1
ATOM 796 C C . ASP A 1 98 ? 21.445 1.061 -2.478 1.00 93.25 98 ASP A C 1
ATOM 798 O O . ASP A 1 98 ? 22.633 1.013 -2.154 1.00 93.25 98 ASP A O 1
ATOM 802 N N . LYS A 1 99 ? 20.504 0.365 -1.828 1.00 91.38 99 LYS A N 1
ATOM 803 C CA . LYS A 1 99 ? 20.801 -0.584 -0.749 1.00 91.38 99 LYS A CA 1
ATOM 804 C C . LYS A 1 99 ? 21.609 -1.788 -1.244 1.00 91.38 99 LYS A C 1
ATOM 806 O O . LYS A 1 99 ? 22.615 -2.122 -0.625 1.00 91.38 99 LYS A O 1
ATOM 811 N N . GLU A 1 100 ? 21.202 -2.420 -2.345 1.00 91.50 100 GLU A N 1
ATOM 812 C CA . GLU A 1 100 ? 21.902 -3.583 -2.924 1.00 91.50 100 GLU A CA 1
ATOM 813 C C . GLU A 1 100 ? 23.318 -3.232 -3.408 1.00 91.50 100 GLU A C 1
ATOM 815 O O . GLU A 1 100 ? 24.233 -4.048 -3.333 1.00 91.50 100 GLU A O 1
ATOM 820 N N . LEU A 1 101 ? 23.524 -1.995 -3.868 1.00 92.00 101 LEU A N 1
ATOM 821 C CA . LEU A 1 101 ? 24.830 -1.494 -4.303 1.00 92.00 101 LEU A CA 1
ATOM 822 C C . LEU A 1 101 ? 25.685 -0.923 -3.160 1.00 92.00 101 LEU A C 1
ATOM 824 O O . LEU A 1 101 ? 26.779 -0.422 -3.423 1.00 92.00 101 LEU A O 1
ATOM 828 N N . GLY A 1 102 ? 25.194 -0.942 -1.917 1.00 89.50 102 GLY A N 1
ATOM 829 C CA . GLY A 1 102 ? 25.882 -0.346 -0.767 1.00 89.50 102 GLY A CA 1
ATOM 830 C C . GLY A 1 102 ? 26.068 1.175 -0.871 1.00 89.50 102 GLY A C 1
ATOM 831 O O . GLY A 1 102 ? 26.969 1.729 -0.247 1.00 89.50 102 GLY A O 1
ATOM 832 N N . ARG A 1 103 ? 25.251 1.851 -1.688 1.00 86.69 103 ARG A N 1
ATOM 833 C CA . ARG A 1 103 ? 25.285 3.305 -1.930 1.00 86.69 103 ARG A CA 1
ATOM 834 C C . ARG A 1 103 ? 24.409 4.081 -0.958 1.00 86.69 103 ARG A C 1
ATOM 836 O O . ARG A 1 103 ? 24.677 5.250 -0.697 1.00 86.69 103 ARG A O 1
ATOM 843 N N . ALA A 1 104 ? 23.367 3.446 -0.435 1.00 75.94 104 ALA A N 1
ATOM 844 C CA . ALA A 1 104 ? 22.557 4.030 0.617 1.00 75.94 104 ALA A CA 1
ATOM 845 C C . ALA A 1 104 ? 23.217 3.759 1.977 1.00 75.94 104 ALA A C 1
ATOM 847 O O . ALA A 1 104 ? 23.603 2.613 2.239 1.00 75.94 104 ALA A O 1
ATOM 848 N N . PRO A 1 105 ? 23.297 4.753 2.886 1.00 63.03 105 PRO A N 1
ATOM 849 C CA . PRO A 1 105 ? 23.485 4.422 4.288 1.00 63.03 105 PRO A CA 1
ATOM 850 C C . PRO A 1 105 ? 22.368 3.449 4.671 1.00 63.03 105 PRO A C 1
ATOM 852 O O . PRO A 1 105 ? 21.241 3.578 4.179 1.00 63.03 105 PRO A O 1
ATOM 855 N N . MET A 1 106 ? 22.647 2.488 5.554 1.00 58.62 106 MET A N 1
ATOM 856 C CA . MET A 1 106 ? 21.564 1.870 6.309 1.00 58.62 106 MET A CA 1
ATOM 857 C C . MET A 1 106 ? 20.848 3.035 6.993 1.00 58.62 106 MET A C 1
ATOM 859 O O . MET A 1 106 ? 21.302 3.523 8.024 1.00 58.62 106 MET A O 1
ATOM 863 N N . LYS A 1 107 ? 19.753 3.533 6.398 1.00 57.56 107 LYS A N 1
ATOM 864 C CA . LYS A 1 107 ? 18.733 4.212 7.178 1.00 57.56 107 LYS A CA 1
ATOM 865 C C . LYS A 1 107 ? 18.446 3.177 8.246 1.00 57.56 107 LYS A C 1
ATOM 867 O O . LYS A 1 107 ? 18.003 2.074 7.906 1.00 57.56 107 LYS A O 1
ATOM 872 N N . GLU A 1 108 ? 18.803 3.482 9.496 1.00 47.69 108 GLU A N 1
ATOM 873 C CA . GLU A 1 108 ? 18.232 2.760 10.619 1.00 47.69 108 GLU A CA 1
ATOM 874 C C . GLU A 1 108 ? 16.772 2.602 10.251 1.00 47.69 108 GLU A C 1
ATOM 876 O O . GLU A 1 108 ? 16.131 3.573 9.823 1.00 47.69 108 GLU A O 1
ATOM 881 N N . PHE A 1 109 ? 16.304 1.359 10.258 1.00 46.22 109 PHE A N 1
ATOM 882 C CA . PHE A 1 109 ? 14.896 1.075 10.134 1.00 46.22 109 PHE A CA 1
ATOM 883 C C . PHE A 1 109 ? 14.305 1.752 11.365 1.00 46.22 109 PHE A C 1
ATOM 885 O O . PHE A 1 109 ? 14.176 1.115 12.399 1.00 46.22 109 PHE A O 1
ATOM 892 N N . LYS A 1 110 ? 14.072 3.072 11.297 1.00 44.50 110 LYS A N 1
ATOM 893 C CA . LYS A 1 110 ? 13.231 3.791 12.226 1.00 44.50 110 LYS A CA 1
ATOM 894 C C . LYS A 1 110 ? 11.961 3.024 12.036 1.00 44.50 110 LYS A C 1
ATOM 896 O O . LYS A 1 110 ? 11.405 3.079 10.927 1.00 44.50 110 LYS A O 1
ATOM 901 N N . PRO A 1 111 ? 11.583 2.183 13.005 1.00 42.97 111 PRO A N 1
ATOM 902 C CA . PRO A 1 111 ? 10.399 1.411 12.813 1.00 42.97 111 PRO A CA 1
ATOM 903 C C . PRO A 1 111 ? 9.322 2.442 12.505 1.00 42.97 111 PRO A C 1
ATOM 905 O O . PRO A 1 111 ? 9.396 3.621 12.875 1.00 42.97 111 PRO A O 1
ATOM 908 N N . TYR A 1 112 ? 8.280 1.995 11.847 1.00 48.09 112 TYR A N 1
ATOM 909 C CA . TYR A 1 112 ? 7.051 2.757 11.719 1.00 48.09 112 TYR A CA 1
ATOM 910 C C . TYR A 1 112 ? 6.481 3.213 13.099 1.00 48.09 112 TYR A C 1
ATOM 912 O O . TYR A 1 112 ? 5.390 3.759 13.171 1.00 48.09 112 TYR A O 1
ATOM 920 N N . GLU A 1 113 ? 7.213 2.998 14.199 1.00 41.12 113 GLU A N 1
ATOM 921 C CA . GLU A 1 113 ? 7.201 3.662 15.497 1.00 41.12 113 GLU A CA 1
ATOM 922 C C . GLU A 1 113 ? 6.954 5.166 15.475 1.00 41.12 113 GLU A C 1
ATOM 924 O O . GLU A 1 113 ? 6.266 5.606 16.375 1.00 41.12 113 GLU A O 1
ATOM 929 N N . GLU A 1 114 ? 7.355 5.982 14.495 1.00 41.41 114 GLU A N 1
ATOM 930 C CA . GLU A 1 114 ? 6.951 7.408 14.549 1.00 41.41 114 GLU A CA 1
ATOM 931 C C . GLU A 1 114 ? 5.444 7.615 14.271 1.00 41.41 114 GLU A C 1
ATOM 933 O O . GLU A 1 114 ? 4.848 8.597 14.713 1.00 41.41 114 GLU A O 1
ATOM 938 N N . ILE A 1 115 ? 4.790 6.638 13.630 1.00 45.25 115 ILE A N 1
ATOM 939 C CA . ILE A 1 115 ? 3.322 6.545 13.525 1.00 45.25 115 ILE A CA 1
ATOM 940 C C . ILE A 1 115 ? 2.734 5.727 14.694 1.00 45.25 115 ILE A C 1
ATOM 942 O O . ILE A 1 115 ? 1.546 5.843 14.992 1.00 45.25 115 ILE A O 1
ATOM 946 N N . PHE A 1 116 ? 3.565 4.944 15.386 1.00 42.84 116 PHE A N 1
ATOM 947 C CA . PHE A 1 116 ? 3.194 4.032 16.472 1.00 42.84 116 PHE A CA 1
ATOM 948 C C . PHE A 1 116 ? 3.550 4.536 17.882 1.00 42.84 116 PHE A C 1
ATOM 950 O O . PHE A 1 116 ? 3.259 3.850 18.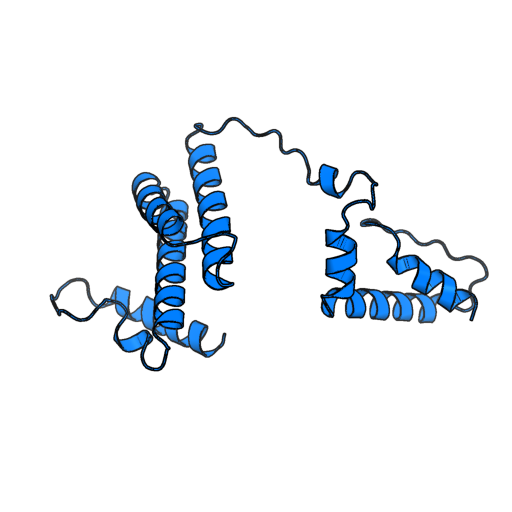859 1.00 42.84 116 PHE A O 1
ATOM 957 N N . LEU A 1 117 ? 4.144 5.729 18.022 1.00 41.62 117 LEU A N 1
ATOM 958 C CA . LEU A 1 117 ? 4.643 6.268 19.291 1.00 41.62 117 LEU A CA 1
ATOM 959 C C . LEU A 1 117 ? 3.511 6.788 20.188 1.00 41.62 117 LEU A C 1
ATOM 961 O O . LEU A 1 117 ? 3.619 7.877 20.741 1.00 41.62 117 LEU A O 1
ATOM 965 N N . GLY A 1 118 ? 2.376 6.085 20.266 1.00 43.12 118 GLY A N 1
ATOM 966 C CA . GLY A 1 118 ? 1.263 6.369 21.183 1.00 43.12 118 GLY A CA 1
ATOM 967 C C . GLY A 1 118 ? 0.646 7.770 21.078 1.00 43.12 118 GLY A C 1
ATOM 968 O O . GLY A 1 118 ? -0.262 8.109 21.830 1.00 43.12 118 GLY A O 1
ATOM 969 N N . LYS A 1 119 ? 1.114 8.608 20.151 1.00 47.56 119 LYS A N 1
ATOM 970 C CA . LYS A 1 119 ? 0.588 9.936 19.891 1.00 47.56 119 LYS A CA 1
ATOM 971 C C . LYS A 1 119 ? -0.403 9.790 18.756 1.00 47.56 119 LYS A C 1
ATOM 973 O O . LYS A 1 119 ? -0.051 9.843 17.580 1.00 47.56 119 LYS A O 1
ATOM 978 N N . CYS A 1 120 ? -1.676 9.670 19.117 1.00 51.88 120 CYS A N 1
ATOM 979 C CA . CYS A 1 120 ? -2.833 9.823 18.229 1.00 51.88 120 CYS A CA 1
ATOM 980 C C . CYS A 1 120 ? -2.925 11.212 17.573 1.00 51.88 120 CYS A C 1
ATOM 982 O O . CYS A 1 120 ? -4.017 11.691 17.292 1.00 51.88 120 CYS A O 1
ATOM 984 N N . THR A 1 121 ? -1.817 11.921 17.388 1.00 54.25 121 THR A N 1
ATOM 985 C CA . THR A 1 121 ? -1.797 13.296 16.908 1.00 54.25 121 THR A CA 1
ATOM 986 C C . THR A 1 121 ? -1.693 13.377 15.400 1.00 54.25 121 THR A C 1
ATOM 988 O O . THR A 1 121 ? -1.730 14.489 14.896 1.00 54.25 121 THR A O 1
ATOM 991 N N . ASN A 1 122 ? -1.549 12.262 14.668 1.00 64.69 122 ASN A N 1
ATOM 992 C CA . ASN A 1 122 ? -1.563 12.301 13.208 1.00 64.69 122 ASN A CA 1
ATOM 993 C C . ASN A 1 122 ? -3.018 12.427 12.718 1.00 64.69 122 ASN A C 1
ATOM 995 O O . ASN A 1 122 ? -3.725 11.413 12.649 1.00 64.69 122 ASN A O 1
ATOM 999 N N . PRO A 1 123 ? -3.481 13.630 12.323 1.00 67.94 123 PRO A N 1
ATOM 1000 C CA . PRO A 1 123 ? -4.869 13.839 11.920 1.00 67.94 123 PRO A CA 1
ATOM 1001 C C . PRO A 1 123 ? -5.200 13.049 10.649 1.00 67.94 123 PRO A C 1
ATOM 1003 O O . PRO A 1 123 ? -6.364 12.809 10.346 1.00 67.94 123 PRO A O 1
ATOM 1006 N N . SER A 1 124 ? -4.179 12.597 9.914 1.00 72.06 124 SER A N 1
ATOM 1007 C CA . SER A 1 124 ? -4.331 11.769 8.721 1.00 72.06 124 SER A CA 1
ATOM 1008 C C . SER A 1 124 ? -4.914 10.393 9.036 1.00 72.06 124 SER A C 1
ATOM 1010 O O . SER A 1 124 ? -5.641 9.867 8.202 1.00 72.06 124 SER A O 1
ATOM 1012 N N . LEU A 1 125 ? -4.648 9.816 10.217 1.00 70.75 125 LEU A N 1
ATOM 1013 C CA . LEU A 1 125 ? -5.217 8.519 10.609 1.00 70.75 125 LEU A CA 1
ATOM 1014 C C . LEU A 1 125 ? -6.710 8.631 10.915 1.00 70.75 125 LEU A 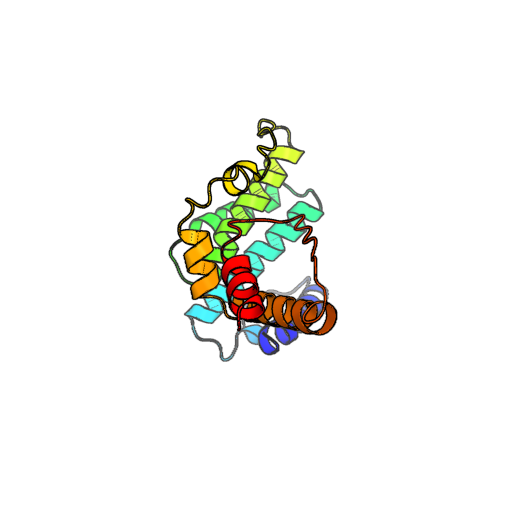C 1
ATOM 1016 O O . LEU A 1 125 ? -7.493 7.816 10.436 1.00 70.75 125 LEU A O 1
ATOM 1020 N N . VAL A 1 126 ? -7.100 9.672 11.655 1.00 72.81 126 VAL A N 1
ATOM 1021 C CA . VAL A 1 126 ? -8.512 9.977 11.936 1.00 72.81 126 VAL A CA 1
ATOM 1022 C C . VAL A 1 126 ? -9.246 10.277 10.632 1.00 72.81 126 VAL A C 1
ATOM 1024 O O . VAL A 1 126 ? -10.265 9.666 10.334 1.00 72.81 126 VAL A O 1
ATOM 1027 N N . ARG A 1 127 ? -8.666 11.125 9.779 1.00 75.94 127 ARG A N 1
ATOM 1028 C CA . ARG A 1 127 ? -9.246 11.459 8.475 1.00 75.94 127 ARG A CA 1
ATOM 1029 C C . ARG A 1 127 ? -9.329 10.251 7.540 1.00 75.94 127 ARG A C 1
ATOM 1031 O O . ARG A 1 127 ? -10.257 10.167 6.743 1.00 75.94 127 ARG A O 1
ATOM 1038 N N . ALA A 1 128 ? -8.368 9.330 7.596 1.00 75.62 128 ALA A N 1
ATOM 1039 C CA . ALA A 1 128 ? -8.433 8.077 6.851 1.00 75.62 128 ALA A CA 1
ATOM 1040 C C . ALA A 1 128 ? -9.571 7.193 7.369 1.00 75.62 128 ALA A C 1
ATOM 1042 O O . ALA A 1 128 ? -10.315 6.657 6.557 1.00 75.62 128 ALA A O 1
ATOM 1043 N N . TYR A 1 129 ? -9.751 7.101 8.690 1.00 74.06 129 TYR A N 1
ATOM 1044 C CA . TYR A 1 129 ? -10.875 6.385 9.290 1.00 74.06 129 TYR A CA 1
ATOM 1045 C C . TYR A 1 129 ? -12.230 6.968 8.862 1.00 74.06 129 TYR A C 1
ATOM 1047 O O . TYR A 1 129 ? -13.125 6.242 8.444 1.00 74.06 129 TYR A O 1
ATOM 1055 N N . GLU A 1 130 ? -12.370 8.293 8.877 1.00 75.81 130 GLU A N 1
ATOM 1056 C CA . GLU A 1 130 ? -13.593 8.981 8.443 1.00 75.81 130 GLU A CA 1
ATOM 1057 C C . GLU A 1 130 ? -13.883 8.804 6.946 1.00 75.81 130 GLU A C 1
ATOM 1059 O O . GLU A 1 130 ? -15.040 8.715 6.543 1.00 75.81 130 GLU A O 1
ATOM 1064 N N . LYS A 1 131 ? -12.840 8.768 6.107 1.00 82.62 131 LYS A N 1
ATOM 1065 C CA . LYS A 1 131 ? -12.991 8.758 4.644 1.00 82.62 131 LYS A CA 1
ATOM 1066 C C . LYS A 1 131 ? -12.981 7.375 4.006 1.00 82.62 131 LYS A C 1
ATOM 1068 O O . LYS A 1 131 ? -13.389 7.267 2.852 1.00 82.62 131 LYS A O 1
ATOM 1073 N N . LEU A 1 132 ? -12.469 6.346 4.682 1.00 82.19 132 LEU A N 1
ATOM 1074 C CA . LEU A 1 132 ? -12.316 5.004 4.117 1.00 82.19 132 LEU A CA 1
ATOM 1075 C C . LEU A 1 132 ? -13.358 4.047 4.713 1.00 82.19 132 LEU A C 1
ATOM 1077 O O . LEU A 1 132 ? -13.175 3.588 5.846 1.00 82.19 132 LEU A O 1
ATOM 1081 N N . PRO A 1 133 ? -14.394 3.654 3.942 1.00 85.19 133 PRO A N 1
ATOM 1082 C CA . PRO A 1 133 ? -15.451 2.767 4.428 1.00 85.19 133 PRO A CA 1
ATOM 1083 C C . PRO A 1 133 ? -14.928 1.435 4.964 1.00 85.19 133 PRO A C 1
ATOM 1085 O O . PRO A 1 133 ? -15.450 0.914 5.941 1.00 85.19 133 PRO A O 1
ATOM 1088 N N . CYS A 1 134 ? -13.858 0.894 4.371 1.00 81.69 134 CYS A N 1
ATOM 1089 C CA . CYS A 1 134 ? -13.282 -0.381 4.795 1.00 81.69 134 CYS A CA 1
ATOM 1090 C C . CYS A 1 134 ? -12.843 -0.376 6.266 1.00 81.69 134 CYS A C 1
ATOM 1092 O O . CYS A 1 134 ? -13.013 -1.376 6.956 1.00 81.69 134 CYS A O 1
ATOM 1094 N N . SER A 1 135 ? -12.321 0.750 6.757 1.00 80.62 135 SER A N 1
ATOM 1095 C CA . SER A 1 135 ? -11.882 0.870 8.147 1.00 80.62 135 SER A CA 1
ATOM 1096 C C . SER A 1 135 ? -13.057 0.911 9.124 1.00 80.62 135 SER A C 1
ATOM 1098 O O . SER A 1 135 ? -13.003 0.262 10.164 1.00 80.62 135 SER A O 1
ATOM 1100 N N . GLN A 1 136 ? -14.142 1.591 8.754 1.00 83.12 136 GLN A N 1
ATOM 1101 C CA . GLN A 1 136 ? -15.367 1.663 9.550 1.00 83.12 136 GLN A CA 1
ATOM 1102 C C . GLN A 1 136 ? -16.088 0.318 9.577 1.00 83.12 136 GLN A C 1
ATOM 1104 O O . GLN A 1 136 ? -16.465 -0.139 10.647 1.00 83.12 136 GLN A O 1
ATOM 1109 N N . ILE A 1 137 ? -16.221 -0.346 8.423 1.00 88.19 137 ILE A N 1
ATOM 1110 C CA . ILE A 1 137 ? -16.851 -1.669 8.318 1.00 88.19 137 ILE A CA 1
ATOM 1111 C C . ILE A 1 137 ? -16.081 -2.689 9.157 1.00 88.19 137 ILE A C 1
ATOM 1113 O O . ILE A 1 137 ? -16.696 -3.442 9.907 1.00 88.19 137 ILE A O 1
ATOM 1117 N N . ALA A 1 138 ? -14.748 -2.701 9.066 1.00 88.00 138 ALA A N 1
ATOM 1118 C CA . ALA A 1 138 ? -13.923 -3.609 9.855 1.00 88.00 138 ALA A CA 1
ATOM 1119 C C . ALA A 1 138 ? -14.080 -3.361 11.363 1.00 88.00 138 ALA A C 1
ATOM 1121 O O . ALA A 1 138 ? -14.253 -4.313 12.119 1.00 88.00 138 ALA A O 1
ATOM 1122 N N . VAL A 1 139 ? -14.062 -2.092 11.792 1.00 86.25 139 VAL A N 1
ATOM 1123 C CA . VAL A 1 139 ? -14.266 -1.723 13.200 1.00 86.25 139 VAL A CA 1
ATOM 1124 C C . VAL A 1 139 ? -15.662 -2.107 13.679 1.00 86.25 139 VAL A C 1
ATOM 1126 O O . VAL A 1 139 ? -15.774 -2.770 14.702 1.00 86.25 139 VAL A O 1
ATOM 1129 N N . PHE A 1 140 ? -16.710 -1.739 12.942 1.00 89.31 140 PHE A N 1
ATOM 1130 C CA . PHE A 1 140 ? -18.094 -2.045 13.301 1.00 89.31 140 PHE A CA 1
ATOM 1131 C C . PHE A 1 140 ? -18.310 -3.554 13.419 1.00 89.31 140 PHE A C 1
ATOM 1133 O O . PHE A 1 140 ? -18.727 -4.033 14.463 1.00 89.31 140 PHE A O 1
ATOM 1140 N N . THR A 1 141 ? -17.916 -4.313 12.395 1.00 92.88 141 THR A N 1
ATOM 1141 C CA . THR A 1 141 ? -18.062 -5.777 12.392 1.00 92.88 141 THR A CA 1
ATOM 1142 C C . THR A 1 141 ? -17.289 -6.422 13.545 1.00 92.88 141 THR A C 1
ATOM 1144 O O . THR A 1 141 ? -17.777 -7.360 14.166 1.00 92.88 141 THR A O 1
ATOM 1147 N N . GLY A 1 142 ? -16.090 -5.918 13.857 1.00 91.75 142 GLY A N 1
ATOM 1148 C CA . GLY A 1 142 ? -15.305 -6.404 14.991 1.00 91.75 142 GLY A CA 1
ATOM 1149 C C . GLY A 1 142 ? -15.956 -6.104 16.343 1.00 91.75 142 GLY A C 1
ATOM 1150 O O . GLY A 1 142 ? -15.917 -6.947 17.232 1.00 91.75 142 GLY A O 1
ATOM 1151 N N . ILE A 1 143 ? -16.570 -4.929 16.495 1.00 92.38 143 ILE A N 1
ATOM 1152 C CA . ILE A 1 143 ? -17.296 -4.543 17.712 1.00 92.38 143 ILE A CA 1
ATOM 1153 C C . ILE A 1 143 ? -18.552 -5.390 17.889 1.00 92.38 143 ILE A C 1
ATOM 1155 O O . ILE A 1 143 ? -18.734 -5.936 18.971 1.00 92.38 143 ILE A O 1
ATOM 1159 N N . GLU A 1 144 ? -19.364 -5.552 16.844 1.00 93.88 144 GLU A N 1
ATOM 1160 C CA . GLU A 1 144 ? -20.559 -6.406 16.884 1.00 93.88 144 GLU A CA 1
ATOM 1161 C C . GLU A 1 144 ? -20.193 -7.839 17.288 1.00 93.88 144 GLU A C 1
ATOM 1163 O O . GLU A 1 144 ? -20.760 -8.382 18.233 1.00 93.88 144 GLU A O 1
ATOM 1168 N N . ALA A 1 145 ? -19.152 -8.410 16.675 1.00 95.12 145 ALA A N 1
ATOM 1169 C CA . ALA A 1 145 ? -18.676 -9.744 17.031 1.00 95.12 145 ALA A CA 1
ATOM 1170 C C . ALA A 1 145 ? -18.219 -9.846 18.499 1.00 95.12 145 ALA A C 1
ATOM 1172 O O . ALA A 1 145 ? -18.405 -10.882 19.135 1.00 95.12 145 ALA A O 1
ATOM 1173 N N . ILE A 1 146 ? -17.618 -8.790 19.062 1.00 94.31 146 ILE A N 1
ATOM 1174 C CA . ILE A 1 146 ? -17.268 -8.755 20.489 1.00 94.31 146 ILE A CA 1
ATOM 1175 C C . ILE A 1 146 ? -18.539 -8.699 21.339 1.00 94.31 146 ILE A C 1
ATOM 1177 O O . ILE A 1 146 ? -18.684 -9.517 22.245 1.00 94.31 146 ILE A O 1
ATOM 1181 N N . LEU A 1 147 ? -19.456 -7.772 21.050 1.00 93.56 147 LEU A N 1
ATOM 1182 C CA . LEU A 1 147 ? -20.693 -7.565 21.810 1.00 93.56 147 LEU A CA 1
ATOM 1183 C C . LEU A 1 147 ? -21.536 -8.837 21.886 1.00 93.56 147 LEU A C 1
ATOM 1185 O O . LEU A 1 147 ? -21.952 -9.218 22.978 1.00 93.56 147 LEU A O 1
ATOM 1189 N N . GLU A 1 148 ? -21.693 -9.546 20.767 1.00 93.62 148 GLU A N 1
ATOM 1190 C CA . GLU A 1 148 ? -22.402 -10.831 20.701 1.00 93.62 148 GLU A CA 1
ATOM 1191 C C . GLU A 1 148 ? -21.867 -11.871 21.699 1.00 93.62 148 GLU A C 1
ATOM 1193 O O . GLU A 1 148 ? -22.616 -12.734 22.153 1.00 93.62 148 GLU A O 1
ATOM 1198 N N . ASN A 1 149 ? -20.584 -11.788 22.066 1.00 92.31 149 ASN A N 1
ATOM 1199 C CA . ASN A 1 149 ? -19.927 -12.748 22.949 1.00 92.31 149 ASN A CA 1
ATOM 1200 C C . ASN A 1 149 ? -19.760 -12.255 24.391 1.00 92.31 149 ASN A C 1
ATOM 1202 O O . ASN A 1 149 ? -19.467 -13.068 25.265 1.00 92.31 149 ASN A O 1
ATOM 1206 N N . VAL A 1 150 ? -19.903 -10.951 24.654 1.00 92.19 150 VAL A N 1
ATOM 1207 C CA . VAL A 1 150 ? -19.570 -10.368 25.967 1.00 92.19 150 VAL A CA 1
ATOM 1208 C C . VAL A 1 150 ? -20.684 -9.535 26.599 1.00 92.19 150 VAL A C 1
ATOM 1210 O O . VAL A 1 150 ? -20.512 -9.081 27.726 1.00 92.19 150 VAL A O 1
ATOM 1213 N N . ALA A 1 151 ? -21.825 -9.340 25.928 1.00 82.38 151 ALA A N 1
ATOM 1214 C CA . ALA A 1 151 ? -22.901 -8.458 26.400 1.00 82.38 151 ALA A CA 1
ATOM 1215 C C . ALA A 1 151 ? -23.441 -8.802 27.801 1.00 82.38 151 ALA A C 1
ATOM 1217 O O . ALA A 1 151 ? -23.901 -7.921 28.520 1.00 82.38 151 ALA A O 1
ATOM 1218 N N . LEU A 1 152 ? -23.388 -10.076 28.200 1.00 86.75 152 LEU A N 1
ATOM 1219 C CA . LEU A 1 152 ? -23.868 -10.543 29.506 1.00 86.75 152 LEU A CA 1
ATOM 1220 C C . LEU A 1 152 ? -22.740 -10.747 30.526 1.00 86.75 152 LEU A C 1
ATOM 1222 O O . LEU A 1 152 ? -23.003 -11.130 31.668 1.00 86.75 152 LEU A O 1
ATOM 1226 N N . GLU A 1 153 ? -21.488 -10.515 30.130 1.00 92.06 153 GLU A N 1
ATOM 1227 C CA . GLU A 1 153 ? -20.335 -10.775 30.981 1.00 92.06 153 GLU A CA 1
ATOM 1228 C C . GLU A 1 153 ? -20.122 -9.626 31.977 1.00 92.06 153 GLU A C 1
ATOM 1230 O O . GLU A 1 153 ? -19.976 -8.468 31.580 1.00 92.06 153 GLU A O 1
ATOM 1235 N N . PRO A 1 154 ? -20.015 -9.912 33.288 1.00 90.38 154 PRO A N 1
ATOM 1236 C CA . PRO A 1 154 ? -19.846 -8.874 34.305 1.00 90.38 154 PRO A CA 1
ATOM 1237 C C . PRO A 1 154 ? -18.462 -8.211 34.252 1.00 90.38 154 PRO A C 1
ATOM 1239 O O . PRO A 1 154 ? -18.240 -7.174 34.880 1.00 90.38 154 PRO A O 1
ATOM 1242 N N . LYS A 1 155 ? -17.499 -8.828 33.555 1.00 93.44 155 LYS A N 1
ATOM 1243 C CA . LYS A 1 155 ? -16.136 -8.321 33.403 1.00 93.44 155 LYS A CA 1
ATOM 1244 C C . LYS A 1 155 ? -15.535 -8.769 32.075 1.00 93.44 155 LYS A C 1
ATOM 1246 O O . LYS A 1 155 ? -15.317 -9.956 31.860 1.00 93.44 155 LYS A O 1
ATOM 1251 N N . VAL A 1 156 ? -15.166 -7.799 31.243 1.00 91.12 156 VAL A N 1
ATOM 1252 C CA . VAL A 1 156 ? -14.555 -8.027 29.928 1.00 91.12 156 VAL A CA 1
ATOM 1253 C C . VAL A 1 156 ? -13.111 -7.525 29.935 1.00 91.12 156 VAL A C 1
ATOM 1255 O O . VAL A 1 156 ? -12.843 -6.397 30.350 1.00 91.12 156 VAL A O 1
ATOM 1258 N N . LEU A 1 157 ? -12.169 -8.357 29.481 1.00 92.69 157 LEU A N 1
ATOM 1259 C CA . LEU A 1 157 ? -10.781 -7.962 29.223 1.00 92.69 157 LEU A CA 1
ATOM 1260 C C . LEU A 1 157 ? -10.559 -7.882 27.711 1.00 92.69 157 LEU A C 1
ATOM 1262 O O . LEU A 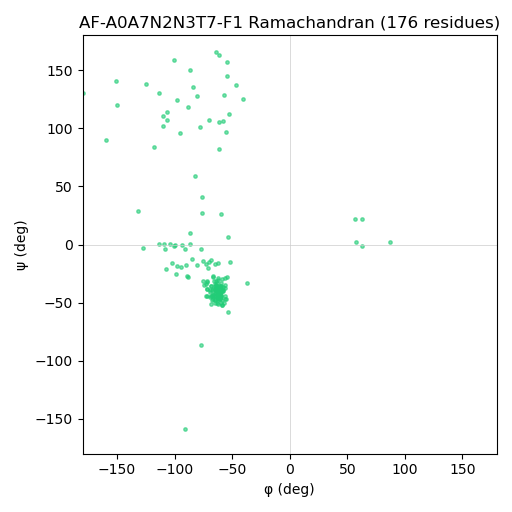1 157 ? -10.586 -8.904 27.030 1.00 92.69 157 LEU A O 1
ATOM 1266 N N . LEU A 1 158 ? -10.301 -6.679 27.199 1.00 90.50 158 LEU A N 1
ATOM 1267 C CA . LEU A 1 158 ? -9.980 -6.453 25.791 1.00 90.50 158 LEU A CA 1
ATOM 1268 C C . LEU A 1 158 ? -8.461 -6.341 25.604 1.00 90.50 158 LEU A C 1
ATOM 1270 O O . LEU A 1 158 ? -7.820 -5.498 26.231 1.00 90.50 158 LEU A O 1
ATOM 1274 N N . LEU A 1 159 ? -7.894 -7.167 24.723 1.00 91.44 159 LEU A N 1
ATOM 1275 C CA . LEU A 1 159 ? -6.481 -7.118 24.338 1.00 91.44 159 LEU A CA 1
ATOM 1276 C C . LEU A 1 159 ? -6.360 -6.627 22.888 1.00 91.44 159 LEU A C 1
ATOM 1278 O O . LEU A 1 159 ? -6.726 -7.344 21.961 1.00 91.44 159 LEU A O 1
ATOM 1282 N N . ASP A 1 160 ? -5.827 -5.417 22.691 1.00 88.06 160 ASP A N 1
ATOM 1283 C CA . ASP A 1 160 ? -5.580 -4.832 21.365 1.00 88.06 160 ASP A CA 1
ATOM 1284 C C . ASP A 1 160 ? -4.070 -4.745 21.082 1.00 88.06 160 ASP A C 1
ATOM 1286 O O . ASP A 1 160 ? -3.374 -3.853 21.567 1.00 88.06 160 ASP A O 1
ATOM 1290 N N . ASN A 1 161 ? -3.564 -5.680 20.273 1.00 83.19 161 ASN A N 1
ATOM 1291 C CA . ASN A 1 161 ? -2.150 -5.752 19.883 1.00 83.19 161 ASN A CA 1
ATOM 1292 C C . ASN A 1 161 ? -1.758 -4.727 18.796 1.00 83.19 161 ASN A C 1
ATOM 1294 O O . ASN A 1 161 ? -0.599 -4.650 18.395 1.00 83.19 161 ASN A O 1
ATOM 1298 N N . GLY A 1 162 ? -2.719 -3.966 18.274 1.00 75.94 162 GLY A N 1
ATOM 1299 C CA . GLY A 1 162 ? -2.527 -2.995 17.202 1.00 75.94 162 GLY A CA 1
ATOM 1300 C C . GLY A 1 162 ? -3.153 -1.648 17.528 1.00 75.94 162 GLY A C 1
ATOM 1301 O O . GLY A 1 162 ? -3.578 -0.948 16.603 1.00 75.94 162 GLY A O 1
ATOM 1302 N N . ILE A 1 163 ? -3.234 -1.301 18.818 1.00 72.38 163 ILE A N 1
ATOM 1303 C CA . ILE A 1 163 ? -3.943 -0.110 19.273 1.00 72.38 163 ILE A CA 1
ATOM 1304 C C . ILE A 1 163 ? -3.299 1.136 18.667 1.00 72.38 163 ILE A C 1
ATOM 1306 O O . ILE A 1 163 ? -2.202 1.553 19.022 1.00 72.38 163 ILE A O 1
ATOM 1310 N N . ARG A 1 164 ? -3.983 1.709 17.672 1.00 73.25 164 ARG A N 1
ATOM 1311 C CA . ARG A 1 164 ? -3.536 2.929 16.994 1.00 73.25 164 ARG A CA 1
ATOM 1312 C C . ARG A 1 164 ? -3.821 4.127 17.884 1.00 73.25 164 ARG A C 1
ATOM 1314 O O . ARG A 1 164 ? -2.980 4.556 18.661 1.00 73.25 164 ARG A O 1
ATOM 1321 N N . CYS A 1 165 ? -5.037 4.661 17.774 1.00 72.44 165 CYS A N 1
ATOM 1322 C CA . CYS A 1 165 ? -5.503 5.744 18.622 1.00 72.44 165 CYS A CA 1
ATOM 1323 C C . CYS A 1 165 ? -6.547 5.340 19.657 1.00 72.44 165 CYS A C 1
ATOM 1325 O O . CYS A 1 165 ? -6.992 6.185 20.425 1.00 72.44 165 CYS A O 1
ATOM 1327 N N . GLY A 1 166 ? -6.987 4.080 19.644 1.00 78.38 166 GLY A N 1
ATOM 1328 C CA . GLY A 1 166 ? -8.049 3.587 20.522 1.00 78.38 166 GLY A CA 1
ATOM 1329 C C . GLY A 1 166 ? -9.417 4.250 20.310 1.00 78.38 166 GLY A C 1
ATOM 1330 O O . GLY A 1 166 ? -10.374 3.854 20.965 1.00 78.38 166 GLY A O 1
ATOM 1331 N N . ALA A 1 167 ? -9.546 5.222 19.395 1.00 78.00 167 ALA A N 1
ATOM 1332 C CA . ALA A 1 167 ? -10.789 5.959 19.174 1.00 78.00 167 ALA A CA 1
ATOM 1333 C C . ALA A 1 167 ? -11.939 5.034 18.757 1.00 78.00 167 ALA A C 1
ATOM 1335 O O . ALA A 1 167 ? -13.079 5.258 19.150 1.00 78.00 167 ALA A O 1
ATOM 1336 N N . HIS A 1 168 ? -11.641 3.957 18.027 1.00 79.38 168 HIS A N 1
ATOM 1337 C CA . HIS A 1 168 ? -12.624 2.945 17.649 1.00 79.38 168 HIS A CA 1
ATOM 1338 C C . HIS A 1 168 ? -13.234 2.223 18.855 1.00 79.38 168 HIS A C 1
ATOM 1340 O O . HIS A 1 168 ? -14.412 1.884 18.818 1.00 79.38 168 HIS A O 1
ATOM 1346 N N . TRP A 1 169 ? -12.500 2.066 19.960 1.00 88.81 169 TRP A N 1
ATOM 1347 C CA . TRP A 1 169 ? -13.028 1.427 21.170 1.00 88.81 169 TRP A CA 1
ATOM 1348 C C . TRP A 1 169 ? -14.032 2.284 21.935 1.00 88.81 169 TRP A C 1
ATOM 1350 O O . TRP A 1 169 ? -14.807 1.740 22.716 1.00 88.81 169 TRP A O 1
ATOM 1360 N N . THR A 1 170 ? -14.098 3.593 21.674 1.00 87.50 170 THR A N 1
ATOM 1361 C CA . THR A 1 170 ? -15.162 4.433 22.250 1.00 87.50 170 THR A CA 1
ATOM 1362 C C . THR A 1 170 ? -16.552 3.998 21.779 1.00 87.50 170 THR A C 1
ATOM 1364 O O . THR A 1 170 ? -17.516 4.123 22.529 1.00 87.50 170 THR A O 1
ATOM 1367 N N . VAL A 1 171 ? -16.652 3.417 20.577 1.00 87.50 171 VAL A N 1
ATOM 1368 C CA . VAL A 1 171 ? -17.900 2.854 20.047 1.00 87.50 171 VAL A CA 1
ATOM 1369 C C . VAL A 1 171 ? -18.306 1.608 20.838 1.00 87.50 171 VAL A C 1
ATOM 1371 O O . VAL A 1 171 ? -19.456 1.511 21.248 1.00 87.50 171 VAL A O 1
ATOM 1374 N N . LEU A 1 172 ? -17.358 0.712 21.138 1.00 90.44 172 LEU A N 1
ATOM 1375 C CA . LEU A 1 172 ? -17.603 -0.464 21.982 1.00 90.44 172 LEU A CA 1
ATOM 1376 C C . LEU A 1 172 ? -18.017 -0.057 23.402 1.00 90.44 172 LEU A C 1
ATOM 1378 O O . LEU A 1 172 ? -18.982 -0.587 23.936 1.00 90.44 172 LEU A O 1
ATOM 1382 N N . MET A 1 173 ? -17.313 0.907 24.005 1.00 90.44 173 MET A N 1
ATOM 1383 C CA . MET A 1 173 ? -17.657 1.418 25.337 1.00 90.44 173 MET A CA 1
ATOM 1384 C C . MET A 1 173 ? -19.072 1.993 25.374 1.00 90.44 173 MET A C 1
ATOM 1386 O O . MET A 1 173 ? -19.782 1.775 26.347 1.00 90.44 173 MET A O 1
ATOM 1390 N N . LYS A 1 174 ? -19.481 2.714 24.324 1.00 89.62 174 LYS A N 1
ATOM 1391 C CA . LYS A 1 174 ? -20.845 3.230 24.209 1.00 89.62 174 LYS A CA 1
ATOM 1392 C C . LYS A 1 174 ? -21.862 2.092 24.095 1.00 89.62 174 LYS A C 1
ATOM 1394 O O . LYS A 1 174 ? -22.841 2.105 24.826 1.00 89.62 174 LYS A O 1
ATOM 1399 N N . ALA A 1 175 ? -21.603 1.112 23.235 1.00 89.31 175 ALA A N 1
ATOM 1400 C CA . ALA A 1 175 ? -22.511 -0.008 23.002 1.00 89.31 175 ALA A CA 1
ATOM 1401 C C . ALA A 1 175 ? -22.667 -0.944 24.214 1.00 89.31 175 ALA A C 1
ATOM 1403 O O . ALA A 1 175 ? -23.706 -1.560 24.365 1.00 89.31 175 ALA A O 1
ATOM 1404 N N . LEU A 1 176 ? -21.666 -1.039 25.097 1.00 88.69 176 LEU A N 1
ATOM 1405 C CA . LEU A 1 176 ? -21.759 -1.813 26.347 1.00 88.69 176 LEU A CA 1
ATOM 1406 C C . LEU A 1 176 ? -22.592 -1.124 27.444 1.00 88.69 176 LEU A C 1
ATOM 1408 O O . LEU A 1 176 ? -22.884 -1.742 28.465 1.00 88.69 176 LEU A O 1
ATOM 1412 N N . VAL A 1 177 ? -22.889 0.168 27.284 1.00 86.19 177 VAL A N 1
ATOM 1413 C CA . VAL A 1 177 ? -23.712 0.950 28.223 1.00 86.19 177 VAL A CA 1
ATOM 1414 C C . VAL A 1 177 ? -25.167 1.046 27.748 1.00 86.19 177 VAL A C 1
ATOM 1416 O O . VAL A 1 177 ? -26.040 1.376 28.552 1.00 86.19 177 VAL A O 1
ATOM 1419 N N . GLU A 1 178 ? -25.416 0.782 26.462 1.00 71.56 178 GLU A N 1
ATOM 1420 C CA . GLU A 1 178 ? -26.753 0.678 25.857 1.00 71.56 178 GLU A CA 1
ATOM 1421 C C . GLU A 1 178 ? -27.379 -0.698 26.129 1.00 71.56 178 GLU A C 1
ATOM 1423 O O . GLU A 1 178 ? -28.604 -0.719 26.397 1.00 71.56 178 GLU A O 1
#

InterPro domains:
  IPR005202 Transcription factor GRAS [PF03514] (46-177)
  IPR005202 Transcription factor GRAS [PS50985] (36-178)
  IPR005202 Transcription factor GRAS [PTHR31636] (44-176)

pLDDT: mean 78.06, std 19.29, range [36.53, 98.0]

Secondary structure (DSSP, 8-state):
-HHHHHHHHHHHHHTTT-SS----S-TTTTTSTT--HHHHHHHHHHHHHHHHHHHHHTT-HHHHHHHHHHHHHH--TTS-HHHHHHHHHHHHHHHHHHHHTT-S-------THHHHSS-TT-HHHHHHHHH-HHHHHHHHHHHHHHHHHHTT-S------TT-SSSTTHHHHHHHTT-

Organism: Quercus lobata (NCBI:txid97700)

Solvent-accessible surface area (backbone atoms only — not comparable to full-atom values): 10763 Å² total; per-residue (Å²): 106,70,69,62,53,58,42,49,61,56,48,64,59,51,68,76,72,63,92,79,80,96,62,99,62,59,100,53,61,79,72,44,67,91,53,54,74,65,56,41,51,43,52,53,52,51,51,44,51,49,55,19,52,51,24,50,75,69,68,38,48,73,63,13,52,58,37,33,52,54,43,53,75,75,28,34,83,84,58,57,73,60,31,28,52,48,27,56,52,37,52,53,52,49,54,50,51,30,49,78,69,67,70,42,74,83,68,72,79,70,56,73,45,85,78,60,64,76,59,68,72,55,64,65,58,58,51,45,46,76,71,34,66,70,54,46,52,52,50,51,55,54,42,51,59,46,45,80,75,43,75,87,53,96,76,84,86,87,85,71,96,74,68,65,67,57,64,72,52,54,56,48,58,50,61,77,74,107